Protein AF-A0AAU2U8J9-F1 (afdb_monomer)

Radius of gyration: 26.95 Å; Cα contacts (8 Å, |Δi|>4): 408; chains: 1; bounding box: 67×61×66 Å

Secondary structure (DSSP, 8-state):
-TT--HHHHHHHHHHHHH----S--EEEEEEEEEETTEEEEEEEEEE----S-GGGS--SSSPPP----HHHHTTS---HHHHHHHHHHHHHSPPP------TTBTBPSTT----EEEEEEE-EETTEEEEEEE-TTSTTTTT-EE-EEEE--SS-HHHHHHHHHHHHH--B--GGGEEEEEEEEE--SSTTPPPEEEEEEEES--BS----S-TTTEEEEEEEETTS--SSB-HHHHHHHHHHHHT--EEEESPPP--------

Structure (mmCIF, N/CA/C/O backbone):
data_AF-A0AAU2U8J9-F1
#
_entry.id   AF-A0AAU2U8J9-F1
#
loop_
_atom_site.group_PDB
_atom_site.id
_atom_site.type_symbol
_atom_site.label_atom_id
_atom_site.label_alt_id
_atom_site.label_comp_id
_atom_site.label_asym_id
_atom_site.label_entity_id
_atom_site.label_seq_id
_atom_site.pdbx_PDB_ins_code
_atom_site.Cartn_x
_atom_site.Cartn_y
_atom_site.Cartn_z
_atom_site.occupancy
_atom_site.B_iso_or_equiv
_atom_site.auth_seq_id
_atom_site.auth_comp_id
_atom_site.auth_asym_id
_atom_site.auth_atom_id
_atom_site.pdbx_PDB_model_num
ATOM 1 N N . MET A 1 1 ? -43.471 11.219 31.709 1.00 44.03 1 MET A N 1
ATOM 2 C CA . MET A 1 1 ? -43.704 11.721 33.083 1.00 44.03 1 MET A CA 1
ATOM 3 C C . MET A 1 1 ? -43.666 13.244 33.033 1.00 44.03 1 MET A C 1
ATOM 5 O O . MET A 1 1 ? -42.813 13.751 32.312 1.00 44.03 1 MET A O 1
ATOM 9 N N . PRO A 1 2 ? -44.577 13.997 33.671 1.00 49.56 2 PRO A N 1
ATOM 10 C CA . PRO A 1 2 ? -44.470 15.451 33.673 1.00 49.56 2 PRO A CA 1
ATOM 11 C C . PRO A 1 2 ? -43.304 15.882 34.576 1.00 49.56 2 PRO A C 1
ATOM 13 O O . PRO A 1 2 ? -43.320 15.570 35.761 1.00 49.56 2 PRO A O 1
ATOM 16 N N . GLY A 1 3 ? -42.330 16.607 34.014 1.00 65.25 3 GLY A N 1
ATOM 17 C CA . GLY A 1 3 ? -41.391 17.447 34.771 1.00 65.25 3 GLY A CA 1
ATOM 18 C C . GLY A 1 3 ? -40.061 16.838 35.225 1.00 65.25 3 GLY A C 1
ATOM 19 O O . GLY A 1 3 ? -39.452 17.437 36.103 1.00 65.25 3 GLY A O 1
ATOM 20 N N . GLU A 1 4 ? -39.599 15.713 34.665 1.00 87.00 4 GLU A N 1
ATOM 21 C CA . GLU A 1 4 ? -38.246 15.210 34.971 1.00 87.00 4 GLU A CA 1
ATOM 22 C C . GLU A 1 4 ? -37.202 16.272 34.594 1.00 87.00 4 GLU A C 1
ATOM 24 O O . GLU A 1 4 ? -37.154 16.756 33.457 1.00 87.00 4 GLU A O 1
ATOM 29 N N . THR A 1 5 ? -36.398 16.679 35.571 1.00 90.56 5 THR A N 1
ATOM 30 C CA . THR A 1 5 ? -35.287 17.604 35.358 1.00 90.56 5 THR A CA 1
ATOM 31 C C . THR A 1 5 ? -34.141 16.901 34.631 1.00 90.56 5 THR A C 1
ATOM 33 O O . THR A 1 5 ? -34.002 15.683 34.680 1.00 90.56 5 THR A O 1
ATOM 36 N N . LEU A 1 6 ? -33.254 17.666 33.988 1.00 89.69 6 LEU A N 1
ATOM 37 C CA . LEU A 1 6 ? -32.068 17.090 33.336 1.00 89.69 6 LEU A CA 1
ATOM 38 C C . LEU A 1 6 ? -31.150 16.338 34.322 1.00 89.69 6 LEU A C 1
ATOM 40 O O . LEU A 1 6 ? -30.464 15.409 33.908 1.00 89.69 6 LEU A O 1
ATOM 44 N N . ASP A 1 7 ? -31.147 16.722 35.607 1.00 90.31 7 ASP A N 1
ATOM 45 C CA . ASP A 1 7 ? -30.359 16.045 36.649 1.00 90.31 7 ASP A CA 1
ATOM 46 C C . ASP A 1 7 ? -30.950 14.682 37.016 1.00 90.31 7 ASP A C 1
ATOM 48 O O . ASP A 1 7 ? -30.220 13.708 37.184 1.00 90.31 7 ASP A O 1
ATOM 52 N N . GLU A 1 8 ? -32.276 14.610 37.137 1.00 90.00 8 GLU A N 1
ATOM 53 C CA . GLU A 1 8 ? -32.980 13.354 37.400 1.00 90.00 8 GLU A CA 1
ATOM 54 C C . GLU A 1 8 ? -32.837 12.407 36.208 1.00 90.00 8 GLU A C 1
ATOM 56 O O . GLU A 1 8 ? -32.510 11.237 36.399 1.00 90.00 8 GLU A O 1
ATOM 61 N N . ALA A 1 9 ? -32.963 12.945 34.989 1.00 90.44 9 ALA A N 1
ATOM 62 C CA . ALA A 1 9 ? -32.784 12.184 33.764 1.00 90.44 9 ALA A CA 1
ATOM 63 C C . ALA A 1 9 ? -31.378 11.575 33.679 1.00 90.44 9 ALA A C 1
ATOM 65 O O . ALA A 1 9 ? -31.258 10.366 33.529 1.00 90.44 9 ALA A O 1
ATOM 66 N N . ILE A 1 10 ? -30.301 12.358 33.838 1.00 92.38 10 ILE A N 1
ATOM 67 C CA . ILE A 1 10 ? -28.939 11.806 33.719 1.00 92.38 10 ILE A CA 1
ATOM 68 C C . ILE A 1 10 ? -28.638 10.750 34.791 1.00 92.38 10 ILE A C 1
ATOM 70 O O . ILE A 1 10 ? -27.984 9.752 34.499 1.00 92.38 10 ILE A O 1
ATOM 74 N N . ALA A 1 11 ? -29.131 10.933 36.020 1.00 91.12 11 ALA A N 1
ATOM 75 C CA . ALA A 1 11 ? -28.947 9.953 37.085 1.00 91.12 11 ALA A CA 1
ATOM 76 C C . ALA A 1 11 ? -29.698 8.644 36.795 1.00 91.12 11 ALA A C 1
ATOM 78 O O . ALA A 1 11 ? -29.151 7.564 37.023 1.00 91.12 11 ALA A O 1
ATOM 79 N N . ARG A 1 12 ? -30.928 8.737 36.270 1.00 92.19 12 ARG A N 1
ATOM 80 C CA . ARG A 1 12 ? -31.727 7.578 35.862 1.00 92.19 1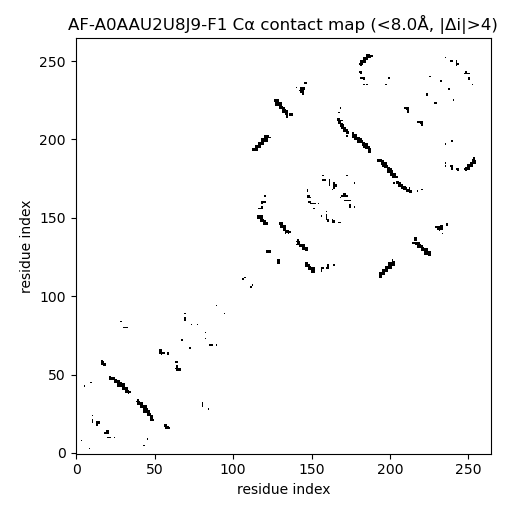2 ARG A CA 1
ATOM 81 C C . ARG A 1 12 ? -31.079 6.831 34.696 1.00 92.19 12 ARG A C 1
ATOM 83 O O . ARG A 1 12 ? -30.889 5.629 34.812 1.00 92.19 12 ARG A O 1
ATOM 90 N N . GLU A 1 13 ? -30.691 7.531 33.630 1.00 90.75 13 GLU A N 1
ATOM 91 C CA . GLU A 1 13 ? -30.078 6.922 32.437 1.00 90.75 13 GLU A CA 1
ATOM 92 C C . GLU A 1 13 ? -28.768 6.196 32.788 1.00 90.75 13 GLU A C 1
ATOM 94 O O . GLU A 1 13 ? -28.552 5.062 32.373 1.00 90.75 13 GLU A O 1
ATOM 99 N N . ILE A 1 14 ? -27.907 6.788 33.630 1.00 89.12 14 ILE A N 1
ATOM 100 C CA . ILE A 1 14 ? -26.679 6.113 34.087 1.00 89.12 14 ILE A CA 1
ATOM 101 C C . ILE A 1 14 ? -27.018 4.823 34.843 1.00 89.12 14 ILE A C 1
ATOM 103 O O . ILE A 1 14 ? -26.388 3.793 34.598 1.00 89.12 14 ILE A O 1
ATOM 107 N N . LEU A 1 15 ? -28.001 4.855 35.745 1.00 89.88 15 LEU A N 1
ATOM 108 C CA . LEU A 1 15 ? -28.416 3.672 36.499 1.00 89.88 15 LEU A CA 1
ATOM 109 C C . LEU A 1 15 ? -29.000 2.587 35.587 1.00 89.88 15 LEU A C 1
ATOM 111 O O . LEU A 1 15 ? -28.679 1.415 35.767 1.00 89.88 15 LEU A O 1
ATOM 115 N N . GLU A 1 16 ? -29.841 2.963 34.627 1.00 87.75 16 GLU A N 1
ATOM 116 C CA . GLU A 1 16 ? -30.498 2.033 33.704 1.00 87.75 16 GLU A CA 1
ATOM 117 C C . GLU A 1 16 ? -29.490 1.368 32.752 1.00 87.75 16 GLU A C 1
ATOM 119 O O . GLU A 1 16 ? -29.544 0.152 32.574 1.00 87.75 16 GLU A O 1
ATOM 124 N N . GLU A 1 17 ? -28.520 2.124 32.228 1.00 84.12 17 GLU A N 1
ATOM 125 C CA . GLU A 1 17 ? -27.540 1.617 31.256 1.00 84.12 17 GLU A CA 1
ATOM 126 C C . GLU A 1 17 ? -26.346 0.901 31.892 1.00 84.12 17 GLU A C 1
ATOM 128 O O . GLU A 1 17 ? -25.784 -0.028 31.317 1.00 84.12 17 GLU A O 1
ATOM 133 N N . THR A 1 18 ? -25.917 1.332 33.081 1.00 85.94 18 THR A N 1
ATOM 134 C CA . THR A 1 18 ? -24.663 0.846 33.689 1.00 85.94 18 THR A CA 1
ATOM 135 C C . THR A 1 18 ? -24.862 0.139 35.026 1.00 85.94 18 THR A C 1
ATOM 137 O O . THR A 1 18 ? -23.943 -0.510 35.525 1.00 85.94 18 THR A O 1
ATOM 140 N N . GLY A 1 19 ? -26.034 0.275 35.650 1.00 88.12 19 GLY A N 1
ATOM 141 C CA . GLY A 1 19 ? -26.258 -0.144 37.035 1.00 88.12 19 GLY A CA 1
ATOM 142 C C . GLY A 1 19 ? -25.541 0.729 38.074 1.00 88.12 19 GLY A C 1
ATOM 143 O O . GLY A 1 19 ? -25.596 0.421 39.267 1.00 88.12 19 GLY A O 1
ATOM 144 N N . LEU A 1 20 ? -24.854 1.801 37.661 1.00 89.38 20 LEU A N 1
ATOM 145 C CA . LEU A 1 20 ? -24.106 2.668 38.565 1.00 89.38 20 LEU A CA 1
ATOM 146 C C . LEU A 1 20 ? -25.003 3.721 39.212 1.00 89.38 20 LEU A C 1
ATOM 148 O O . LEU A 1 20 ? -25.815 4.375 38.566 1.00 89.38 20 LEU A O 1
ATOM 152 N N . VAL A 1 21 ? -24.751 3.965 40.496 1.00 90.75 21 VAL A N 1
ATOM 153 C CA . VAL A 1 21 ? -25.210 5.166 41.196 1.00 90.75 21 VAL A CA 1
ATOM 154 C C . VAL A 1 21 ? -23.983 6.027 41.462 1.00 90.75 21 VAL A C 1
ATOM 156 O O . VAL A 1 21 ? -23.204 5.749 42.375 1.00 90.75 21 VAL A O 1
ATOM 159 N N . LEU A 1 22 ? -23.781 7.054 40.637 1.00 88.12 22 LEU A N 1
ATOM 160 C CA . LEU A 1 22 ? -22.647 7.965 40.779 1.00 88.12 22 LEU A CA 1
ATOM 161 C C . LEU A 1 22 ? -22.988 9.103 41.742 1.00 88.12 22 LEU A C 1
ATOM 163 O O . LEU A 1 22 ? -23.983 9.807 41.575 1.00 88.12 22 LEU A O 1
ATOM 167 N N . SER A 1 23 ? -22.133 9.315 42.741 1.00 82.25 23 SER A N 1
ATOM 168 C CA . SER A 1 23 ? -22.179 10.516 43.572 1.00 82.25 23 SER A CA 1
ATOM 169 C C . SER A 1 23 ? -21.393 11.648 42.899 1.00 82.25 23 SER A C 1
ATOM 171 O O . SER A 1 23 ? -20.390 11.420 42.227 1.00 82.25 23 SER A O 1
ATOM 173 N N . GLY A 1 24 ? -21.857 12.891 43.053 1.00 85.38 24 GLY A N 1
ATOM 174 C CA . GLY A 1 24 ? -21.138 14.060 42.534 1.00 85.38 24 GLY A CA 1
ATOM 175 C C . GLY A 1 24 ? -21.233 14.267 41.018 1.00 85.38 24 GLY A C 1
ATOM 176 O O . GLY A 1 24 ? -20.292 14.790 40.427 1.00 85.38 24 GLY A O 1
ATOM 177 N N . ILE A 1 25 ? -22.351 13.885 40.392 1.00 91.12 25 ILE A N 1
ATOM 178 C CA . ILE A 1 25 ? -22.669 14.304 39.021 1.00 91.12 25 ILE A CA 1
ATOM 179 C C . ILE A 1 25 ? -22.874 15.828 39.010 1.00 91.12 25 ILE A C 1
ATOM 181 O O . ILE A 1 25 ? -23.722 16.354 39.731 1.00 91.12 25 ILE A O 1
ATOM 185 N N . THR A 1 26 ? -22.107 16.545 38.192 1.00 93.31 26 THR A N 1
ATOM 186 C CA . THR A 1 26 ? -22.157 18.008 38.075 1.00 93.31 26 THR A CA 1
ATOM 187 C C . THR A 1 26 ? -22.425 18.445 36.644 1.00 93.31 26 THR A C 1
ATOM 189 O O . THR A 1 26 ? -21.871 17.882 35.701 1.00 93.31 26 THR A O 1
ATOM 192 N N . ARG A 1 27 ? -23.253 19.482 36.463 1.00 94.50 27 ARG A N 1
ATOM 193 C CA . ARG A 1 27 ? -23.418 20.135 35.157 1.00 94.50 27 ARG A CA 1
ATOM 194 C C . ARG A 1 27 ? -22.091 20.739 34.719 1.00 94.50 27 ARG A C 1
ATOM 196 O O . ARG A 1 27 ? -21.501 21.513 35.466 1.00 94.50 27 ARG A O 1
ATOM 203 N N . TYR A 1 28 ? -21.672 20.424 33.500 1.00 94.25 28 TYR A N 1
ATOM 204 C CA . TYR A 1 28 ? -20.435 20.936 32.927 1.00 94.25 28 TYR A CA 1
ATOM 205 C C . TYR A 1 28 ? -20.699 22.064 31.928 1.00 94.25 28 TYR A C 1
ATOM 207 O O . TYR A 1 28 ? -20.393 23.225 32.191 1.00 94.25 28 TYR A O 1
ATOM 215 N N . ARG A 1 29 ? -21.302 21.743 30.780 1.00 92.94 29 ARG A N 1
ATOM 216 C CA . ARG A 1 29 ? -21.535 22.711 29.705 1.00 92.94 29 ARG A CA 1
ATOM 217 C C . ARG A 1 29 ? -22.732 22.324 28.859 1.00 92.94 29 ARG A C 1
ATOM 219 O O . ARG A 1 29 ? -23.017 21.149 28.666 1.00 92.94 29 ARG A O 1
ATOM 226 N N . THR A 1 30 ? -23.375 23.333 28.303 1.00 92.19 30 THR A N 1
ATOM 227 C CA . THR A 1 30 ? -24.435 23.184 27.316 1.00 92.19 30 THR A CA 1
ATOM 228 C C . THR A 1 30 ? -23.873 23.371 25.908 1.00 92.19 30 THR A C 1
ATOM 230 O O . THR A 1 30 ? -23.183 24.359 25.654 1.00 92.19 30 THR A O 1
ATOM 233 N N . VAL A 1 31 ? -24.156 22.445 24.992 1.00 90.25 31 VAL A N 1
ATOM 234 C CA . VAL A 1 31 ? -23.673 22.487 23.603 1.00 90.25 31 VAL A CA 1
ATOM 235 C C . VAL A 1 31 ? -24.808 22.382 22.600 1.00 90.25 31 VAL A C 1
ATOM 237 O O . VAL A 1 31 ? -25.815 21.728 22.857 1.00 90.25 31 VAL A O 1
ATOM 240 N N . GLN A 1 32 ? -24.637 23.024 21.445 1.00 85.88 32 GLN A N 1
ATOM 241 C CA . GLN A 1 32 ? -25.513 22.796 20.302 1.00 85.88 32 GLN A CA 1
ATOM 242 C C . GLN A 1 32 ? -25.074 21.519 19.593 1.00 85.88 32 GLN A C 1
ATOM 244 O O . GLN A 1 32 ? -23.887 21.321 19.328 1.00 85.88 32 GLN A O 1
ATOM 249 N N . ALA A 1 33 ? -26.032 20.651 19.307 1.00 74.62 33 ALA A N 1
ATOM 250 C CA . ALA A 1 33 ? -25.812 19.411 18.595 1.00 74.62 33 ALA A CA 1
ATOM 251 C C . ALA A 1 33 ? -26.722 19.332 17.372 1.00 74.62 33 ALA A C 1
ATOM 253 O O . ALA A 1 33 ? -27.881 19.758 17.386 1.00 74.62 33 ALA A O 1
ATOM 254 N N . HIS A 1 34 ? -26.179 18.735 16.318 1.00 66.69 34 HIS A N 1
ATOM 255 C CA . HIS A 1 34 ? -26.895 18.415 15.094 1.00 66.69 34 HIS A CA 1
ATOM 256 C C . HIS A 1 34 ? -26.820 16.901 14.914 1.00 66.69 34 HIS A C 1
ATOM 258 O O . HIS A 1 34 ? -25.731 16.327 14.864 1.00 66.69 34 HIS A O 1
ATOM 264 N N . GLY A 1 35 ? -27.978 16.244 14.888 1.00 53.72 35 GLY A N 1
ATOM 265 C CA . GLY A 1 35 ? -28.061 14.830 14.535 1.00 53.72 35 GLY A CA 1
ATOM 266 C C . GLY A 1 35 ? -28.139 14.663 13.016 1.00 53.72 35 GLY A C 1
ATOM 267 O O . GLY A 1 35 ? -28.548 15.596 12.328 1.00 53.72 35 GLY A O 1
ATOM 268 N N . PRO A 1 36 ? -27.842 13.470 12.473 1.00 47.59 36 PRO A N 1
ATOM 269 C CA . PRO A 1 36 ? -27.935 13.219 11.035 1.00 47.59 36 PRO A CA 1
ATOM 270 C C . PRO A 1 36 ? -29.354 13.405 10.464 1.00 47.59 36 PRO A C 1
ATOM 272 O O . PRO A 1 36 ? -29.480 13.611 9.266 1.00 47.59 36 PRO A O 1
ATOM 275 N N . ASN A 1 37 ? -30.409 13.381 11.300 1.00 54.81 37 ASN A N 1
ATOM 276 C CA . ASN A 1 37 ? -31.816 13.479 10.876 1.00 54.81 37 ASN A CA 1
ATOM 277 C C . ASN A 1 37 ? -32.725 14.358 11.785 1.00 54.81 37 ASN A C 1
ATOM 279 O O . ASN A 1 37 ? -33.940 14.153 11.800 1.00 54.81 37 ASN A O 1
ATOM 283 N N . ARG A 1 38 ? -32.203 15.319 12.571 1.00 54.38 38 ARG A N 1
ATOM 284 C CA . ARG A 1 38 ? -33.039 16.260 13.366 1.00 54.38 38 ARG A CA 1
ATOM 285 C C . ARG A 1 38 ? -32.472 17.682 13.439 1.00 54.38 38 ARG A C 1
ATOM 287 O O . ARG A 1 38 ? -31.263 17.880 13.390 1.00 54.38 38 ARG A O 1
ATOM 294 N N . THR A 1 39 ? -33.404 18.627 13.588 1.00 55.91 39 THR A N 1
ATOM 295 C CA . THR A 1 39 ? -33.247 20.065 13.858 1.00 55.91 39 THR A CA 1
ATOM 296 C C . THR A 1 39 ? -32.262 20.350 14.992 1.00 55.91 39 THR A C 1
ATOM 298 O O . THR A 1 39 ? -32.141 19.547 15.916 1.00 55.91 39 THR A O 1
ATOM 301 N N . GLU A 1 40 ? -31.591 21.505 14.923 1.00 67.94 40 GLU A N 1
ATOM 302 C CA . GLU A 1 40 ? -30.663 21.990 15.951 1.00 67.94 40 GLU A CA 1
ATOM 303 C C . GLU A 1 40 ? -31.261 21.846 17.356 1.00 67.94 40 GLU A C 1
ATOM 305 O O . GLU A 1 40 ? -32.398 22.250 17.612 1.00 67.94 40 GLU A O 1
ATOM 310 N N . GLY A 1 41 ? -30.497 21.228 18.254 1.00 78.81 41 GLY A N 1
ATOM 311 C CA . GLY A 1 41 ? -30.913 20.962 19.620 1.00 78.81 41 GLY A CA 1
ATOM 312 C C . GLY A 1 41 ? -29.789 21.240 20.601 1.00 78.81 41 GLY A C 1
ATOM 313 O O . GLY A 1 41 ? -28.617 21.313 20.244 1.00 78.81 41 GLY A O 1
ATOM 314 N N . THR A 1 42 ? -30.159 21.389 21.864 1.00 85.25 42 THR A N 1
ATOM 315 C CA . THR A 1 42 ? -29.230 21.721 22.937 1.00 85.25 42 THR A CA 1
ATOM 316 C C . THR A 1 42 ? -29.024 20.511 23.846 1.00 85.25 42 THR A C 1
ATOM 318 O O . THR A 1 42 ? -29.993 19.963 24.366 1.00 85.25 42 THR A O 1
ATOM 321 N N . ILE A 1 43 ? -27.770 20.104 24.050 1.00 88.00 43 ILE A N 1
ATOM 322 C CA . ILE A 1 43 ? -27.371 19.003 24.935 1.00 88.00 43 ILE A CA 1
ATOM 323 C C . ILE A 1 43 ? -26.705 19.590 26.179 1.00 88.00 43 ILE A C 1
ATOM 325 O O . ILE A 1 43 ? -25.742 20.350 26.074 1.00 88.00 43 ILE A O 1
ATOM 329 N N . GLN A 1 44 ? -27.194 19.22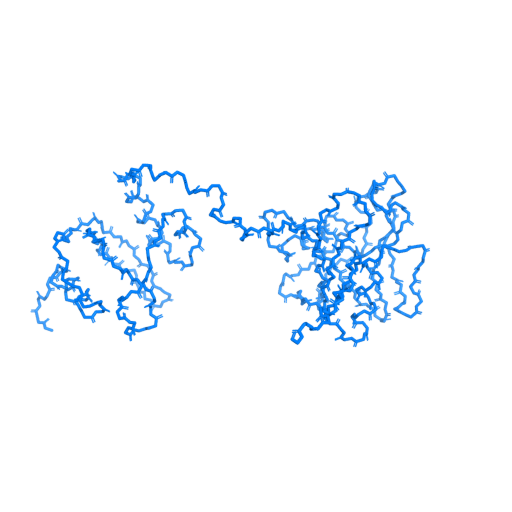3 27.363 1.00 93.12 44 GLN A N 1
ATOM 330 C CA . GLN A 1 44 ? -26.501 19.484 28.624 1.00 93.12 44 GLN A CA 1
ATOM 331 C C . GLN A 1 44 ? -25.527 18.340 28.902 1.00 93.12 44 GLN A C 1
ATOM 333 O O . GLN A 1 44 ? -25.935 17.194 29.063 1.00 93.12 44 GLN A O 1
ATOM 338 N N . VAL A 1 45 ? -24.243 18.664 29.002 1.00 93.56 45 VAL A N 1
ATOM 339 C CA . VAL A 1 45 ? -23.190 17.722 29.380 1.00 93.56 45 VAL A CA 1
ATOM 340 C C . VAL A 1 45 ? -22.992 17.757 30.888 1.00 93.56 45 VAL A C 1
ATOM 342 O O . VAL A 1 45 ? -22.965 18.832 31.500 1.00 93.56 45 VAL A O 1
ATOM 345 N N . TYR A 1 46 ? -22.818 16.573 31.462 1.00 94.50 46 TYR A N 1
ATOM 346 C CA . TYR A 1 46 ? -22.522 16.338 32.866 1.00 94.50 46 TYR A CA 1
ATOM 347 C C . TYR A 1 46 ? -21.163 15.657 33.022 1.00 94.50 46 TYR A C 1
ATOM 349 O O . TYR A 1 46 ? -20.710 14.946 32.127 1.00 94.50 46 TYR A O 1
ATOM 357 N N . THR A 1 47 ? -20.523 15.863 34.167 1.00 93.38 47 THR A N 1
ATOM 358 C CA . THR A 1 47 ? -19.280 15.195 34.560 1.00 93.38 47 THR A CA 1
ATOM 359 C C . THR A 1 47 ? -19.460 14.536 35.920 1.00 93.38 47 THR A C 1
ATOM 361 O O . THR A 1 47 ? -20.214 15.018 36.761 1.00 93.38 47 THR A O 1
ATOM 364 N N . ALA A 1 48 ? -18.777 13.418 36.135 1.00 91.50 48 ALA A N 1
ATOM 365 C CA . ALA A 1 48 ? -18.724 12.711 37.409 1.00 91.50 48 ALA A CA 1
ATOM 366 C C . ALA A 1 48 ? -17.368 12.012 37.536 1.00 91.50 48 ALA A C 1
ATOM 368 O O . ALA A 1 48 ? -16.667 11.817 36.541 1.00 91.50 48 ALA A O 1
ATOM 369 N N . LYS A 1 49 ? -16.995 11.636 38.761 1.00 87.31 49 LYS A N 1
ATOM 370 C CA . LYS A 1 49 ? -15.799 10.828 39.018 1.00 87.31 49 LYS A CA 1
ATOM 371 C C . LYS A 1 49 ? -16.209 9.414 39.392 1.00 87.31 49 LYS A C 1
ATOM 373 O O . LYS A 1 49 ? -17.085 9.224 40.229 1.00 87.31 49 LYS A O 1
ATOM 378 N N . TRP A 1 50 ? -15.543 8.445 38.784 1.00 88.06 50 TRP A N 1
ATOM 379 C CA . TRP A 1 50 ? -15.722 7.028 39.052 1.00 88.06 50 TRP A CA 1
ATOM 380 C C . TRP A 1 50 ? -14.409 6.306 38.748 1.00 88.06 50 TRP A C 1
ATOM 382 O O . TRP A 1 50 ? -13.710 6.688 37.815 1.00 88.06 50 TRP A O 1
ATOM 392 N N . ASP A 1 51 ? -14.059 5.307 39.549 1.00 85.75 51 ASP A N 1
ATOM 393 C CA . ASP A 1 51 ? -12.789 4.571 39.492 1.00 85.75 51 ASP A CA 1
ATOM 394 C C . ASP A 1 51 ? -12.993 3.043 39.438 1.00 85.75 51 ASP A C 1
ATOM 396 O O . ASP A 1 51 ? -12.058 2.270 39.645 1.00 85.75 51 ASP A O 1
ATOM 400 N N . GLY A 1 52 ? -14.218 2.593 39.145 1.00 87.19 52 GLY A N 1
ATOM 401 C CA . GLY A 1 52 ? -14.544 1.174 39.012 1.00 87.19 52 GLY A CA 1
ATOM 402 C C . GLY A 1 52 ? -14.078 0.548 37.692 1.00 87.19 52 GLY A C 1
ATOM 403 O O . GLY A 1 52 ? -13.453 1.179 36.842 1.00 87.19 52 GLY A O 1
ATOM 404 N N . ALA A 1 53 ? -14.379 -0.735 37.497 1.00 86.50 53 ALA A N 1
ATOM 405 C CA . ALA A 1 53 ? -13.964 -1.480 36.311 1.00 86.50 53 ALA A CA 1
ATOM 406 C C . ALA A 1 53 ? -14.932 -1.258 35.133 1.00 86.50 53 ALA A C 1
ATOM 408 O O . ALA A 1 53 ? -15.913 -1.984 34.997 1.00 86.50 53 ALA A O 1
ATOM 409 N N . ALA A 1 54 ? -14.640 -0.289 34.253 1.00 87.75 54 ALA A N 1
ATOM 410 C CA . ALA A 1 54 ? -15.488 0.048 33.098 1.00 87.75 54 ALA A CA 1
ATOM 411 C C . ALA A 1 54 ? -15.875 -1.171 32.237 1.00 87.75 54 ALA A C 1
ATOM 413 O O . ALA A 1 54 ? -17.037 -1.333 31.888 1.00 87.75 54 ALA A O 1
ATOM 414 N N . HIS A 1 55 ? -14.935 -2.086 31.988 1.00 85.62 55 HIS A N 1
ATOM 415 C CA . HIS A 1 55 ? -15.158 -3.291 31.178 1.00 85.62 55 HIS A CA 1
ATOM 416 C C . HIS A 1 55 ? -16.103 -4.331 31.812 1.00 85.62 55 HIS A C 1
ATOM 418 O O . HIS A 1 55 ? -16.446 -5.311 31.157 1.00 85.62 55 HIS A O 1
ATOM 424 N N . GLN A 1 56 ? -16.471 -4.166 33.087 1.00 86.94 56 GLN A N 1
ATOM 425 C CA . GLN A 1 56 ? -17.411 -5.045 33.792 1.00 86.94 56 GLN A CA 1
ATOM 426 C C . GLN A 1 56 ? -18.839 -4.494 33.795 1.00 86.94 56 GLN A C 1
ATOM 428 O O . GLN A 1 56 ? -19.742 -5.171 34.288 1.00 86.94 56 GLN A O 1
ATOM 433 N N . LEU A 1 57 ? -19.051 -3.278 33.279 1.00 86.44 57 LEU A N 1
ATOM 434 C CA . LEU A 1 57 ? -20.388 -2.711 33.160 1.00 86.44 57 LEU A CA 1
ATOM 435 C C . LEU A 1 57 ? -21.230 -3.517 32.161 1.00 86.44 57 LEU A C 1
ATOM 437 O O . LEU A 1 57 ? -20.690 -4.042 31.181 1.00 86.44 57 LEU A O 1
ATOM 441 N N . PRO A 1 58 ? -22.545 -3.640 32.409 1.00 79.94 58 PRO A N 1
ATOM 442 C CA . PRO A 1 58 ? -23.436 -4.355 31.512 1.00 79.94 58 PRO A CA 1
ATOM 443 C C . PRO A 1 58 ? -23.452 -3.704 30.122 1.00 79.94 58 PRO A C 1
ATOM 445 O O . PRO A 1 58 ? -23.365 -2.488 29.984 1.00 79.94 58 PRO A O 1
ATOM 448 N N . VAL A 1 59 ? -23.569 -4.538 29.088 1.00 76.31 59 VAL A N 1
ATOM 449 C CA . VAL A 1 59 ? -23.730 -4.105 27.694 1.00 76.31 59 VAL A CA 1
ATOM 450 C C . VAL A 1 59 ? -25.197 -4.286 27.331 1.00 76.31 59 VAL A C 1
ATOM 452 O O . VAL A 1 59 ? -25.619 -5.363 26.914 1.00 76.31 59 VAL A O 1
ATOM 455 N N . THR A 1 60 ? -25.984 -3.245 27.558 1.00 65.31 60 THR A N 1
ATOM 456 C CA . THR A 1 60 ? -27.440 -3.218 27.352 1.00 65.31 60 THR A CA 1
ATOM 457 C C . THR A 1 60 ? -27.809 -2.987 25.886 1.00 65.31 60 THR A C 1
ATOM 459 O O . THR A 1 60 ? -28.723 -3.637 25.384 1.00 65.31 60 THR A O 1
ATOM 462 N N . GLU A 1 61 ? -27.038 -2.164 25.161 1.00 65.62 61 GLU A N 1
ATOM 463 C CA . GLU A 1 61 ? -27.353 -1.753 23.777 1.00 65.62 61 GLU A CA 1
ATOM 464 C C . GLU A 1 61 ? -26.179 -1.886 22.782 1.00 65.62 61 GLU A C 1
ATOM 466 O O . GLU A 1 61 ? -26.094 -1.184 21.776 1.00 65.62 61 GLU A O 1
ATOM 471 N N . GLY A 1 62 ? -25.232 -2.793 23.044 1.00 62.78 62 GLY A N 1
ATOM 472 C CA . GLY A 1 62 ? -24.054 -2.987 22.180 1.00 62.78 62 GLY A CA 1
ATOM 473 C C . GLY A 1 62 ? -22.960 -1.924 22.352 1.00 62.78 62 GLY A C 1
ATOM 474 O O . GLY A 1 62 ? -22.007 -1.887 21.574 1.00 62.78 62 GLY A O 1
ATOM 475 N N . ILE A 1 63 ? -23.0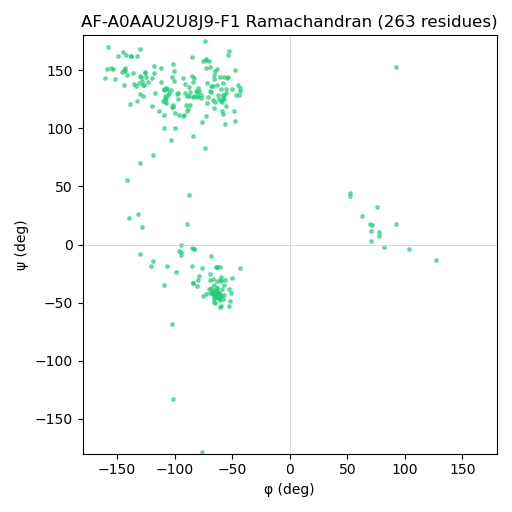72 -1.087 23.385 1.00 68.31 63 ILE A N 1
ATOM 476 C CA . ILE A 1 63 ? -22.058 -0.111 23.788 1.00 68.31 63 ILE A CA 1
ATOM 477 C C . ILE A 1 63 ? -21.107 -0.777 24.788 1.00 68.31 63 ILE A C 1
ATOM 479 O O . ILE A 1 63 ? -21.523 -1.227 25.852 1.00 68.31 63 ILE A O 1
ATOM 483 N N . MET A 1 64 ? -19.819 -0.844 24.449 1.00 77.69 64 MET A N 1
ATOM 484 C CA . MET A 1 64 ? -18.776 -1.259 25.391 1.00 77.69 64 MET A CA 1
ATOM 485 C C . MET A 1 64 ? -18.257 -0.051 26.174 1.00 77.69 64 MET A C 1
ATOM 487 O O . MET A 1 64 ? -17.943 0.982 25.583 1.00 77.69 64 MET A O 1
ATOM 491 N N . PHE A 1 65 ? -18.088 -0.209 27.487 1.00 82.25 65 PHE A N 1
ATOM 492 C CA . PHE A 1 65 ? -17.440 0.786 28.340 1.00 82.25 65 PHE A CA 1
ATOM 493 C C . PHE A 1 65 ? -15.967 0.428 28.564 1.00 82.25 65 PHE A C 1
ATOM 495 O O . PHE A 1 65 ? -15.626 -0.692 28.946 1.00 82.25 65 PHE A O 1
ATOM 502 N N . ALA A 1 66 ? -15.080 1.396 28.352 1.00 83.94 66 ALA A N 1
ATOM 503 C CA . ALA A 1 66 ? -13.651 1.265 28.604 1.00 83.94 66 ALA A CA 1
ATOM 504 C C . ALA A 1 66 ? -13.089 2.580 29.151 1.00 83.94 66 ALA A C 1
ATOM 506 O O . ALA A 1 66 ? -13.564 3.661 28.802 1.00 83.94 66 ALA A O 1
ATOM 507 N N . TRP A 1 67 ? -12.057 2.481 29.990 1.00 84.19 67 TRP A N 1
ATOM 508 C CA . TRP A 1 67 ? -11.251 3.639 30.358 1.00 84.19 67 TRP A CA 1
ATOM 509 C C . TRP A 1 67 ? -10.304 3.969 29.216 1.00 84.19 67 TRP A C 1
ATOM 511 O O . TRP A 1 67 ? -9.561 3.102 28.761 1.00 84.19 67 TRP A O 1
ATOM 521 N N . LEU A 1 68 ? -10.339 5.217 28.768 1.00 81.88 68 LEU A N 1
ATOM 522 C CA . LEU A 1 68 ? -9.503 5.719 27.690 1.00 81.88 68 LEU A CA 1
ATOM 523 C C . LEU A 1 68 ? -8.871 7.025 28.148 1.00 81.88 68 LEU A C 1
ATOM 525 O O . LEU A 1 68 ? -9.538 7.854 28.772 1.00 81.88 68 LEU A O 1
ATOM 529 N N . ASP A 1 69 ? -7.594 7.214 27.834 1.00 76.44 69 ASP A N 1
ATOM 530 C CA . ASP A 1 69 ? -6.990 8.534 27.945 1.00 76.44 69 ASP A CA 1
ATOM 531 C C . ASP A 1 69 ? -7.494 9.452 26.819 1.00 76.44 69 ASP A C 1
ATOM 533 O O . ASP A 1 69 ? -8.005 9.009 25.785 1.00 76.44 69 ASP A O 1
ATOM 537 N N . VAL A 1 70 ? -7.360 10.762 27.027 1.00 73.62 70 VAL A N 1
ATOM 538 C CA . VAL A 1 70 ? -7.860 11.764 26.077 1.00 73.62 70 VAL A CA 1
ATOM 539 C C . VAL A 1 70 ? -7.159 11.659 24.719 1.00 73.62 70 VAL A C 1
ATOM 541 O O . VAL A 1 70 ? -7.802 11.901 23.701 1.00 73.62 70 VAL A O 1
ATOM 544 N N . ALA A 1 71 ? -5.889 11.244 24.677 1.00 71.88 71 ALA A N 1
ATOM 545 C CA . ALA A 1 71 ? -5.148 11.072 23.426 1.00 71.88 71 ALA A CA 1
ATOM 546 C C . ALA A 1 71 ? -5.698 9.904 22.583 1.00 71.88 71 ALA A C 1
ATOM 548 O O . ALA A 1 71 ? -5.800 10.000 21.362 1.00 71.88 71 ALA A O 1
ATOM 549 N N . THR A 1 72 ? -6.119 8.821 23.232 1.00 77.38 72 THR A N 1
ATOM 550 C CA . THR A 1 72 ? -6.780 7.668 22.619 1.00 77.38 72 THR A CA 1
ATOM 551 C C . THR A 1 72 ? -8.185 8.043 22.161 1.00 77.38 72 THR A C 1
ATOM 553 O O . THR A 1 72 ? -8.610 7.645 21.077 1.00 77.38 72 THR A O 1
ATOM 556 N N . MET A 1 73 ? -8.900 8.868 22.936 1.00 74.88 73 MET A N 1
ATOM 557 C CA . MET A 1 73 ? -10.216 9.375 22.536 1.00 74.88 73 MET A CA 1
ATOM 558 C C . MET A 1 73 ? -10.166 10.194 21.238 1.00 74.88 73 MET A C 1
ATOM 560 O O . MET A 1 73 ? -11.133 10.149 20.481 1.00 74.88 73 MET A O 1
ATOM 564 N N . GLU A 1 74 ? -9.058 10.884 20.929 1.00 72.75 74 GLU A N 1
ATOM 565 C CA . GLU A 1 74 ? -8.916 11.628 19.665 1.00 72.75 74 GLU A CA 1
ATOM 566 C C . GLU A 1 74 ? -8.955 10.738 18.414 1.00 72.75 74 GLU A C 1
ATOM 568 O O . GLU A 1 74 ? -9.199 11.238 17.316 1.00 72.75 74 GLU A O 1
ATOM 573 N N . GLN A 1 75 ? -8.720 9.435 18.574 1.00 76.69 75 GLN A N 1
ATOM 574 C CA . GLN A 1 75 ? -8.679 8.459 17.486 1.00 76.69 75 GLN A CA 1
ATOM 575 C C . GLN A 1 75 ? -10.030 7.758 17.276 1.00 76.69 75 GLN A C 1
ATOM 577 O O . GLN A 1 75 ? -10.191 6.995 16.323 1.00 76.69 75 GLN A O 1
ATOM 582 N N . LEU A 1 76 ? -11.012 7.998 18.154 1.00 78.50 76 LEU A N 1
ATOM 583 C CA . LEU A 1 76 ? -12.333 7.388 18.061 1.00 78.50 76 LEU A CA 1
ATOM 584 C C . LEU A 1 76 ? -13.245 8.146 17.095 1.00 78.50 76 LEU A C 1
ATOM 586 O O . LEU A 1 76 ? -13.270 9.375 17.051 1.00 78.50 76 LEU A O 1
ATOM 590 N N . SER A 1 77 ? -14.073 7.402 16.358 1.00 81.69 77 SER A N 1
ATOM 591 C CA . SER A 1 77 ? -15.147 8.001 15.566 1.00 81.69 77 SER A CA 1
ATOM 592 C C . SER A 1 77 ? -16.256 8.494 16.499 1.00 81.69 77 SER A C 1
ATOM 594 O O . SER A 1 77 ? -16.957 7.697 17.120 1.00 81.69 77 SER A O 1
ATOM 596 N N . MET A 1 78 ? -16.408 9.813 16.612 1.00 80.38 78 MET A N 1
ATOM 597 C CA . MET A 1 78 ? -17.465 10.448 17.397 1.00 80.38 78 MET A CA 1
ATOM 598 C C . MET A 1 78 ? -18.003 11.706 16.718 1.00 80.38 78 MET A C 1
ATOM 600 O O . MET A 1 78 ? -17.391 12.275 15.815 1.00 80.38 78 MET A O 1
ATOM 604 N N . CYS A 1 79 ? -19.177 12.154 17.157 1.00 79.38 79 CYS A N 1
ATOM 605 C CA . CYS A 1 79 ? -19.752 13.407 16.688 1.00 79.38 79 CYS A CA 1
ATOM 606 C C . CYS A 1 79 ? -18.897 14.608 17.136 1.00 79.38 79 CYS A C 1
ATOM 608 O O . CYS A 1 79 ? -18.383 14.649 18.255 1.00 79.38 79 CYS A O 1
ATOM 610 N N . GLY A 1 80 ? -18.768 15.616 16.267 1.00 82.12 80 GLY A N 1
ATOM 611 C CA . GLY A 1 80 ? -17.835 16.730 16.483 1.00 82.12 80 GLY A CA 1
ATOM 612 C C . GLY A 1 80 ? -18.080 17.531 17.768 1.00 82.12 80 GLY A C 1
ATOM 613 O O . GLY A 1 80 ? -17.125 18.010 18.378 1.00 82.12 80 GLY A O 1
ATOM 614 N N . TRP A 1 81 ? -19.334 17.638 18.227 1.00 86.81 81 TRP A N 1
ATOM 615 C CA . TRP A 1 81 ? -19.643 18.322 19.487 1.00 86.81 81 TRP A CA 1
ATOM 616 C C . TRP A 1 81 ? -19.081 17.567 20.700 1.00 86.81 81 TRP A C 1
ATOM 618 O O . TRP A 1 81 ? -18.553 18.204 21.610 1.00 86.81 81 TRP A O 1
ATOM 628 N N . ALA A 1 82 ? -19.145 16.230 20.709 1.00 86.00 82 ALA A N 1
ATOM 629 C CA . ALA A 1 82 ? -18.640 15.417 21.814 1.00 86.00 82 ALA A CA 1
ATOM 630 C C . ALA A 1 82 ? -17.116 15.538 21.905 1.00 86.00 82 ALA A C 1
ATOM 632 O O . ALA A 1 82 ? -16.573 15.774 22.984 1.00 86.00 82 ALA A O 1
ATOM 633 N N . HIS A 1 83 ? -16.446 15.511 20.750 1.00 85.75 83 HIS A N 1
ATOM 634 C CA . HIS A 1 83 ? -15.003 15.729 20.643 1.00 85.75 83 HIS A CA 1
ATOM 635 C C . HIS A 1 83 ? -14.581 17.086 21.215 1.00 85.75 83 HIS A C 1
ATOM 637 O O . HIS A 1 83 ? -13.642 17.179 22.006 1.00 85.75 83 HIS A O 1
ATOM 643 N N . ALA A 1 84 ? -15.295 18.154 20.848 1.00 86.94 84 ALA A N 1
ATOM 644 C CA . ALA A 1 84 ? -14.998 19.508 21.309 1.00 86.94 84 ALA A CA 1
ATOM 645 C C . ALA A 1 84 ? -15.171 19.663 22.830 1.00 86.94 84 ALA A C 1
ATOM 647 O O . ALA A 1 84 ? -14.360 20.320 23.484 1.00 86.94 84 ALA A O 1
ATOM 648 N N . VAL A 1 85 ? -16.204 19.039 23.401 1.00 90.00 85 VAL A N 1
ATOM 649 C CA . VAL A 1 85 ? -16.469 19.050 24.847 1.00 90.00 85 VAL A CA 1
ATOM 650 C C . VAL A 1 85 ? -15.381 18.314 25.621 1.00 90.00 85 VAL A C 1
ATOM 652 O O . VAL A 1 85 ? -14.896 18.844 26.619 1.00 90.00 85 VAL A O 1
ATOM 655 N N . LEU A 1 86 ? -14.973 17.129 25.160 1.00 88.19 86 LEU A N 1
ATOM 656 C CA . LEU A 1 86 ? -13.920 16.342 25.808 1.00 88.19 86 LEU A CA 1
ATOM 657 C C . LEU A 1 86 ? -12.585 17.096 25.819 1.00 88.19 86 LEU A C 1
ATOM 659 O O . LEU A 1 86 ? -11.927 17.167 26.857 1.00 88.19 86 LEU A O 1
ATOM 663 N N . LYS A 1 87 ? -12.227 17.739 24.698 1.00 86.19 87 LYS A N 1
ATOM 664 C CA . LYS A 1 87 ? -11.036 18.598 24.613 1.00 86.19 87 LYS A CA 1
ATOM 665 C C . LYS A 1 87 ? -11.089 19.781 25.573 1.00 86.19 87 LYS A C 1
ATOM 667 O O . LYS A 1 87 ? -10.103 20.047 26.256 1.00 86.19 87 LYS A O 1
ATOM 672 N N . ALA A 1 88 ? -12.224 20.479 25.633 1.00 89.50 88 ALA A N 1
ATOM 673 C CA . ALA A 1 88 ? -12.399 21.612 26.538 1.00 89.50 88 ALA A CA 1
ATOM 674 C C . ALA A 1 88 ? -12.270 21.180 28.006 1.00 89.50 88 ALA A C 1
ATOM 676 O O . ALA A 1 88 ? -11.515 21.793 28.757 1.00 89.50 88 ALA A O 1
ATOM 677 N N . HIS A 1 89 ? -12.921 20.077 28.384 1.00 90.12 89 HIS A N 1
ATOM 678 C CA . HIS A 1 89 ? -12.846 19.551 29.744 1.00 90.12 89 HIS A CA 1
ATOM 679 C C . HIS A 1 89 ? -11.418 19.139 30.113 1.00 90.12 89 HIS A C 1
ATOM 681 O O . HIS A 1 89 ? -10.957 19.448 31.205 1.00 90.12 89 HIS A O 1
ATOM 687 N N . HIS A 1 90 ? -10.689 18.482 29.206 1.00 86.69 90 HIS A N 1
ATOM 688 C CA . HIS A 1 90 ? -9.294 18.115 29.448 1.00 86.69 90 HIS A CA 1
ATOM 689 C C . HIS A 1 90 ? -8.378 19.335 29.618 1.00 86.69 90 HIS A C 1
ATOM 691 O O . HIS A 1 90 ? -7.521 19.336 30.496 1.00 86.69 90 HIS A O 1
ATOM 697 N N . ALA A 1 91 ? -8.572 20.387 28.818 1.00 87.00 91 ALA A N 1
ATOM 698 C CA . ALA A 1 91 ? -7.797 21.622 28.939 1.00 87.00 91 ALA A CA 1
ATOM 699 C C . ALA A 1 91 ? -8.072 22.366 30.262 1.00 87.00 91 ALA A C 1
ATOM 701 O O . ALA A 1 91 ? -7.164 22.968 30.832 1.00 87.00 91 ALA A O 1
ATOM 702 N N . GLU A 1 92 ? -9.311 22.316 30.757 1.00 90.00 92 GLU A N 1
ATOM 703 C CA . GLU A 1 92 ? -9.727 22.912 32.037 1.00 90.00 92 GLU A CA 1
ATOM 704 C C . GLU A 1 92 ? -9.319 22.053 33.248 1.00 90.00 92 GLU A C 1
ATOM 706 O O . GLU A 1 92 ? -9.088 22.570 34.344 1.00 90.00 92 GLU A O 1
ATOM 711 N N . HIS A 1 93 ? -9.196 20.742 33.042 1.00 84.94 93 HIS A N 1
ATOM 712 C CA . HIS A 1 93 ? -8.855 19.747 34.053 1.00 84.94 93 HIS A CA 1
ATOM 713 C C . HIS A 1 93 ? -7.720 18.849 33.551 1.00 84.94 93 HIS A C 1
ATOM 715 O O . HIS A 1 93 ? -7.953 17.668 33.263 1.00 84.94 93 HIS A O 1
ATOM 721 N N . PRO A 1 94 ? -6.491 19.387 33.442 1.00 74.12 94 PRO A N 1
ATOM 722 C CA . PRO A 1 94 ? -5.351 18.586 33.035 1.00 74.12 94 PRO A CA 1
ATOM 723 C C . PRO A 1 94 ? -5.217 17.416 34.006 1.00 74.12 94 PRO A C 1
ATOM 725 O O . PRO A 1 94 ? -5.173 17.601 35.228 1.00 74.12 94 PRO A O 1
ATOM 728 N N . ALA A 1 95 ? -5.206 16.199 33.462 1.00 65.94 95 ALA A N 1
ATOM 729 C CA . ALA A 1 95 ? -4.932 15.022 34.266 1.00 65.94 95 ALA A CA 1
ATOM 730 C C . ALA A 1 95 ? -3.561 15.209 34.939 1.00 65.94 95 ALA A C 1
ATOM 732 O O . ALA A 1 95 ? -2.661 15.788 34.316 1.00 65.94 95 ALA A O 1
ATOM 733 N N . PRO A 1 96 ? -3.366 14.740 36.187 1.00 64.88 96 PRO A N 1
ATOM 734 C CA . PRO A 1 96 ? -2.008 14.563 36.681 1.00 64.88 96 PRO A CA 1
ATOM 735 C C . PRO A 1 96 ? -1.264 13.764 35.618 1.00 64.88 96 PRO A C 1
ATOM 737 O O . PRO A 1 96 ? -1.834 12.807 35.089 1.00 64.88 96 PRO A O 1
ATOM 740 N N . SER A 1 97 ? -0.052 14.197 35.265 1.00 52.62 97 SER A N 1
ATOM 741 C CA . SER A 1 97 ? 0.800 13.467 34.334 1.00 52.62 97 SER A CA 1
ATOM 742 C C . SER A 1 97 ? 0.805 12.017 34.790 1.00 52.62 97 SER A C 1
ATOM 744 O O . SER A 1 97 ? 1.378 11.699 35.839 1.00 52.62 97 SER A O 1
ATOM 746 N N . LEU A 1 98 ? 0.098 11.159 34.052 1.00 51.41 98 LEU A N 1
ATOM 747 C CA . LEU A 1 98 ? 0.297 9.735 34.198 1.00 51.41 98 LEU A CA 1
ATOM 748 C C . LEU A 1 98 ? 1.801 9.539 33.991 1.00 51.41 98 LEU A C 1
ATOM 750 O O . LEU A 1 98 ? 2.388 10.279 33.187 1.00 51.41 98 LEU A O 1
ATOM 754 N N . PRO A 1 99 ? 2.455 8.618 34.724 1.00 50.38 99 PRO A N 1
ATOM 755 C CA . PRO A 1 99 ? 3.740 8.140 34.242 1.00 50.38 99 PRO A CA 1
ATOM 756 C C . PRO A 1 99 ? 3.543 7.886 32.754 1.00 50.38 99 PRO A C 1
ATOM 758 O O . PRO A 1 99 ? 2.512 7.303 32.386 1.00 50.38 99 PRO A O 1
ATOM 761 N N . GLU A 1 100 ? 4.435 8.443 31.926 1.00 47.66 100 GLU A N 1
ATOM 762 C CA . GLU A 1 100 ? 4.368 8.189 30.494 1.00 47.66 100 GLU A CA 1
ATOM 763 C C . GLU A 1 100 ? 4.097 6.695 30.344 1.00 47.66 100 GLU A C 1
ATOM 765 O O . GLU A 1 100 ? 4.689 5.908 31.109 1.00 47.66 100 GLU A O 1
ATOM 770 N N . PRO A 1 101 ? 3.124 6.300 29.498 1.00 47.22 101 PRO A N 1
ATOM 771 C CA . PRO A 1 101 ? 2.950 4.889 29.224 1.00 47.22 101 PRO A CA 1
ATOM 772 C C . PRO A 1 101 ? 4.354 4.314 29.036 1.00 47.22 101 PRO A C 1
ATOM 774 O O . PRO A 1 101 ? 5.168 4.998 28.403 1.00 47.22 101 PRO A O 1
ATOM 777 N N . PRO A 1 102 ? 4.686 3.151 29.638 1.00 51.53 102 PRO A N 1
ATOM 778 C CA . PRO A 1 102 ? 5.991 2.554 29.379 1.00 51.53 102 PRO A CA 1
ATOM 779 C C . PRO A 1 102 ? 6.212 2.642 27.872 1.00 51.53 102 PRO A C 1
ATOM 781 O O . PRO A 1 102 ? 5.234 2.440 27.150 1.00 51.53 102 PRO A O 1
ATOM 784 N N . ASP A 1 103 ? 7.416 3.004 27.414 1.00 53.97 103 ASP A N 1
ATOM 785 C CA . ASP A 1 103 ? 7.727 3.267 25.991 1.00 53.97 103 ASP A CA 1
ATOM 786 C C . ASP A 1 103 ? 7.113 2.219 25.028 1.00 53.97 103 ASP A C 1
ATOM 788 O O . ASP A 1 103 ? 6.907 2.476 23.841 1.00 53.97 103 ASP A O 1
ATOM 792 N N . ASP A 1 104 ? 6.780 1.045 25.563 1.00 51.12 104 ASP A N 1
ATOM 793 C CA . ASP A 1 104 ? 6.136 -0.106 24.955 1.00 51.12 104 ASP A CA 1
ATOM 794 C C . ASP A 1 104 ? 4.594 -0.099 24.845 1.00 51.12 104 ASP A C 1
ATOM 796 O O . ASP A 1 104 ? 4.049 -1.027 24.247 1.00 51.12 104 ASP A O 1
ATOM 800 N N . ALA A 1 105 ? 3.834 0.878 25.358 1.00 45.06 105 ALA A N 1
ATOM 801 C CA . ALA A 1 105 ? 2.377 0.911 25.158 1.00 45.06 105 ALA A CA 1
ATOM 802 C C . ALA A 1 105 ? 2.058 1.323 23.708 1.00 45.06 105 ALA A C 1
ATOM 804 O O . ALA A 1 105 ? 1.835 2.487 23.387 1.00 45.06 105 ALA A O 1
ATOM 805 N N . GLY A 1 106 ? 2.107 0.340 22.812 1.00 50.41 106 GLY A N 1
ATOM 806 C CA . GLY A 1 106 ? 2.024 0.514 21.361 1.00 50.41 106 GLY A CA 1
ATOM 807 C C . GLY A 1 106 ? 3.179 -0.150 20.607 1.00 50.41 106 GLY A C 1
ATOM 808 O O . GLY A 1 106 ? 3.077 -0.347 19.396 1.00 50.41 106 GLY A O 1
ATOM 809 N N . GLN A 1 107 ? 4.248 -0.554 21.299 1.00 53.84 107 GLN A N 1
ATOM 810 C CA . GLN A 1 107 ? 5.230 -1.480 20.742 1.00 53.84 107 GLN A CA 1
ATOM 811 C C . GLN A 1 107 ? 4.682 -2.887 20.977 1.00 53.84 107 GLN A C 1
ATOM 813 O O . GLN A 1 107 ? 4.246 -3.219 22.077 1.00 53.84 107 GLN A O 1
ATOM 818 N N . GLY A 1 108 ? 4.586 -3.698 19.920 1.00 54.16 108 GLY A N 1
ATOM 819 C CA . GLY A 1 108 ? 4.103 -5.071 20.063 1.00 54.16 108 GLY A CA 1
ATOM 820 C C . GLY A 1 108 ? 4.899 -5.833 21.133 1.00 54.16 108 GLY A C 1
ATOM 821 O O . GLY A 1 108 ? 5.982 -5.410 21.530 1.00 54.16 108 GLY A O 1
ATOM 822 N N . GLY A 1 109 ? 4.356 -6.955 21.616 1.00 66.19 109 GLY A N 1
ATOM 823 C CA . GLY A 1 109 ? 4.986 -7.731 22.690 1.00 66.19 109 GLY A CA 1
ATOM 824 C C . GLY A 1 109 ? 6.456 -8.096 22.412 1.00 66.19 109 GLY A C 1
ATOM 825 O O . GLY A 1 109 ? 6.912 -7.990 21.273 1.00 66.19 109 GLY A O 1
ATOM 826 N N . PRO A 1 110 ? 7.203 -8.562 23.428 1.00 61.66 110 PRO A N 1
ATOM 827 C CA . PRO A 1 110 ? 8.634 -8.830 23.311 1.00 61.66 110 PRO A CA 1
ATOM 828 C C . PRO A 1 110 ? 8.958 -9.665 22.058 1.00 61.66 110 PRO A C 1
ATOM 830 O O . PRO A 1 110 ? 8.522 -10.810 21.942 1.00 61.66 110 PRO A O 1
ATOM 833 N N . GLY A 1 111 ? 9.696 -9.072 21.111 1.00 71.50 111 GLY A N 1
ATOM 834 C CA . GLY A 1 111 ? 10.030 -9.676 19.813 1.00 71.50 111 GLY A CA 1
ATOM 835 C C . GLY A 1 111 ? 9.235 -9.153 18.608 1.00 71.50 111 GLY A C 1
ATOM 836 O O . GLY A 1 111 ? 9.530 -9.548 17.482 1.00 71.50 111 GLY A O 1
ATOM 837 N N . ALA A 1 112 ? 8.258 -8.263 18.803 1.00 76.19 112 ALA A N 1
ATOM 838 C CA . ALA A 1 112 ? 7.608 -7.563 17.703 1.00 76.19 112 ALA A CA 1
ATOM 839 C C . ALA A 1 112 ? 8.590 -6.611 17.009 1.00 76.19 112 ALA A C 1
ATOM 841 O O . ALA A 1 112 ? 9.330 -5.869 17.653 1.00 76.19 112 ALA A O 1
ATOM 842 N N . VAL A 1 113 ? 8.565 -6.613 15.680 1.00 83.50 113 VAL A N 1
ATOM 843 C CA . VAL A 1 113 ? 9.417 -5.765 14.843 1.00 83.50 113 VAL A CA 1
ATOM 844 C C . VAL A 1 113 ? 8.556 -4.855 13.979 1.00 83.50 113 VAL A C 1
ATOM 846 O O . VAL A 1 113 ? 7.484 -5.244 13.503 1.00 83.50 113 VAL A O 1
ATOM 849 N N . ARG A 1 114 ? 9.021 -3.621 13.775 1.00 87.25 114 ARG A N 1
ATOM 850 C CA . ARG A 1 114 ? 8.367 -2.683 12.861 1.00 87.25 114 ARG A CA 1
ATOM 851 C C . ARG A 1 114 ? 8.538 -3.182 11.432 1.00 87.25 114 ARG A C 1
ATOM 853 O O . ARG A 1 114 ? 9.614 -3.633 11.056 1.00 87.25 114 ARG A O 1
ATOM 860 N N . ASN A 1 115 ? 7.457 -3.104 10.666 1.00 92.12 115 ASN A N 1
ATOM 861 C CA . ASN A 1 115 ? 7.459 -3.435 9.251 1.00 92.12 115 ASN A CA 1
ATOM 862 C C . ASN A 1 115 ? 7.297 -2.158 8.431 1.00 92.12 115 ASN A C 1
ATOM 864 O O . ASN A 1 115 ? 6.399 -1.362 8.709 1.00 92.12 115 ASN A O 1
ATOM 868 N N . VAL A 1 116 ? 8.121 -1.990 7.399 1.00 92.88 116 VAL A N 1
ATOM 869 C CA . VAL A 1 116 ? 7.938 -0.906 6.427 1.00 92.88 116 VAL A CA 1
ATOM 870 C C . VAL A 1 116 ? 6.805 -1.282 5.478 1.00 92.88 116 VAL A C 1
ATOM 872 O O . VAL A 1 116 ? 6.821 -2.364 4.889 1.00 92.88 116 VAL A O 1
ATOM 875 N N . ILE A 1 117 ? 5.831 -0.389 5.302 1.00 96.94 117 ILE A N 1
ATOM 876 C CA . ILE A 1 117 ? 4.710 -0.606 4.383 1.00 96.94 117 ILE A CA 1
ATOM 877 C C . ILE A 1 117 ? 5.002 0.087 3.051 1.00 96.94 117 ILE A C 1
ATOM 879 O O . ILE A 1 117 ? 5.268 1.288 3.016 1.00 96.94 117 ILE A O 1
ATOM 883 N N . GLY A 1 118 ? 4.941 -0.666 1.955 1.00 97.06 118 GLY A N 1
ATOM 884 C CA . GLY A 1 118 ? 4.961 -0.112 0.602 1.00 97.06 118 GLY A CA 1
ATOM 885 C C . GLY A 1 118 ? 3.618 -0.304 -0.091 1.00 97.06 118 GLY A C 1
ATOM 886 O O . GLY A 1 118 ? 2.991 -1.359 0.038 1.00 97.06 118 GLY A O 1
ATOM 887 N N . ALA A 1 119 ? 3.183 0.710 -0.831 1.00 98.12 119 ALA A N 1
ATOM 888 C CA . ALA A 1 119 ? 1.979 0.676 -1.650 1.00 98.12 119 ALA A CA 1
ATOM 889 C C . ALA A 1 119 ? 2.378 0.551 -3.122 1.00 98.12 119 ALA A C 1
ATOM 891 O O . ALA A 1 119 ? 3.215 1.314 -3.585 1.00 98.12 119 ALA A O 1
ATOM 892 N N . HIS A 1 120 ? 1.785 -0.397 -3.849 1.00 98.56 120 HIS A N 1
ATOM 893 C CA . HIS A 1 120 ? 2.096 -0.679 -5.253 1.00 98.56 120 HIS A CA 1
ATOM 894 C C . HIS A 1 120 ? 0.825 -0.652 -6.087 1.00 98.56 120 HIS A C 1
ATOM 896 O O . HIS A 1 120 ? -0.193 -1.226 -5.694 1.00 98.56 120 HIS A O 1
ATOM 902 N N . LEU A 1 121 ? 0.889 -0.035 -7.261 1.00 98.38 121 LEU A N 1
ATOM 903 C CA . LEU A 1 121 ? -0.218 0.043 -8.199 1.00 98.38 121 LEU A CA 1
ATOM 904 C C . LEU A 1 121 ? -0.015 -0.986 -9.309 1.00 98.38 121 LEU A C 1
ATOM 906 O O . LEU A 1 121 ? 0.939 -0.930 -10.083 1.00 98.38 121 LEU A O 1
ATOM 910 N N . PHE A 1 122 ? -0.951 -1.921 -9.402 1.00 98.12 122 PHE A N 1
ATOM 911 C CA . PHE A 1 122 ? -1.057 -2.877 -10.489 1.00 98.12 122 PHE A CA 1
ATOM 912 C C . PHE A 1 122 ? -2.129 -2.396 -11.472 1.00 98.12 122 PHE A C 1
ATOM 914 O O . PHE A 1 122 ? -3.328 -2.572 -11.247 1.00 98.12 122 PHE A O 1
ATOM 921 N N . LEU A 1 123 ? -1.695 -1.781 -12.571 1.00 97.69 123 LEU A N 1
ATOM 922 C CA . LEU A 1 123 ? -2.583 -1.441 -13.680 1.00 97.69 123 LEU A CA 1
ATOM 923 C C . LEU A 1 123 ? -2.583 -2.552 -14.716 1.00 97.69 123 LEU A C 1
ATOM 925 O O . LEU A 1 123 ? -1.539 -3.143 -15.001 1.00 97.69 123 LEU A O 1
ATOM 929 N N . GLU A 1 124 ? -3.750 -2.799 -15.300 1.00 95.81 124 GLU A N 1
ATOM 930 C CA . GLU A 1 124 ? -3.932 -3.801 -16.340 1.00 95.81 124 GLU A CA 1
ATOM 931 C C . GLU A 1 124 ? -4.726 -3.209 -17.505 1.00 95.81 124 GLU A C 1
ATOM 933 O O . GLU A 1 124 ? -5.833 -2.711 -17.320 1.00 95.81 124 GLU A O 1
ATOM 938 N N . ARG A 1 125 ? -4.157 -3.264 -18.711 1.00 95.06 125 ARG A N 1
ATOM 939 C CA . ARG A 1 125 ? -4.803 -2.841 -19.960 1.00 95.06 125 ARG A CA 1
ATOM 940 C C . ARG A 1 125 ? -4.457 -3.848 -21.049 1.00 95.06 125 ARG A C 1
ATOM 942 O O . ARG A 1 125 ? -3.280 -4.073 -21.317 1.00 95.06 125 ARG A O 1
ATOM 949 N N . ASP A 1 126 ? -5.467 -4.472 -21.651 1.00 95.44 126 ASP A N 1
ATOM 950 C CA . ASP A 1 126 ? -5.314 -5.428 -22.760 1.00 95.44 126 ASP A CA 1
ATOM 951 C C . ASP A 1 126 ? -4.314 -6.572 -22.475 1.00 95.44 126 ASP A C 1
ATOM 953 O O . ASP A 1 126 ? -3.457 -6.897 -23.297 1.00 95.44 126 ASP A O 1
ATOM 957 N N . GLY A 1 127 ? -4.379 -7.163 -21.273 1.00 95.69 127 GLY A N 1
ATOM 958 C CA . GLY A 1 127 ? -3.474 -8.245 -20.849 1.00 95.69 127 GLY A CA 1
ATOM 959 C C . GLY A 1 127 ? -2.026 -7.804 -20.593 1.00 95.69 127 GLY A C 1
ATOM 960 O O . GLY A 1 127 ? -1.130 -8.642 -20.451 1.00 95.69 127 GLY A O 1
ATOM 961 N N . ARG A 1 128 ? -1.781 -6.491 -20.537 1.00 98.19 128 ARG A N 1
ATOM 962 C CA . ARG A 1 128 ? -0.490 -5.887 -20.205 1.00 98.19 128 ARG A CA 1
ATOM 963 C C . ARG A 1 128 ? -0.560 -5.186 -18.864 1.00 98.19 128 ARG A C 1
ATOM 965 O O . ARG A 1 128 ? -1.606 -4.667 -18.491 1.00 98.19 128 ARG A O 1
ATOM 972 N N . THR A 1 129 ? 0.576 -5.107 -18.187 1.00 98.12 129 THR A N 1
ATOM 973 C CA . THR A 1 129 ? 0.731 -4.333 -16.957 1.00 98.12 129 THR A CA 1
ATOM 974 C C . THR A 1 129 ? 1.751 -3.221 -17.123 1.00 98.12 129 THR A C 1
ATOM 976 O O . THR A 1 129 ? 2.698 -3.349 -17.902 1.00 98.12 129 THR A O 1
ATOM 979 N N . LEU A 1 130 ? 1.529 -2.113 -16.424 1.00 98.50 130 LEU A N 1
ATOM 980 C CA . LEU A 1 130 ? 2.431 -0.972 -16.432 1.00 98.50 130 LEU A CA 1
ATOM 981 C C . LEU A 1 130 ? 3.620 -1.237 -15.505 1.00 98.50 130 LEU A C 1
ATOM 983 O O . LEU A 1 130 ? 3.429 -1.557 -14.334 1.00 98.50 130 LEU A O 1
ATOM 987 N N . LEU A 1 131 ? 4.837 -1.059 -16.017 1.00 98.69 131 LEU A N 1
ATOM 988 C CA . LEU A 1 131 ? 6.066 -1.103 -15.229 1.00 98.69 131 LEU A CA 1
ATOM 989 C C . LEU A 1 131 ? 6.928 0.126 -15.508 1.00 98.69 131 LEU A C 1
ATOM 991 O O . LEU A 1 131 ? 6.976 0.612 -16.640 1.00 98.69 131 LEU A O 1
ATOM 995 N N . GLY A 1 132 ? 7.618 0.593 -14.473 1.00 98.12 132 GLY A N 1
ATOM 996 C CA . GLY A 1 132 ? 8.604 1.666 -14.531 1.00 98.12 132 GLY A CA 1
ATOM 997 C C . GLY A 1 132 ? 10.024 1.108 -14.555 1.00 98.12 132 GLY A C 1
ATOM 998 O O . GLY A 1 132 ? 10.296 0.128 -13.863 1.00 98.12 132 GLY A O 1
ATOM 999 N N . LEU A 1 133 ? 10.933 1.695 -15.331 1.00 98.19 133 LEU A N 1
ATOM 1000 C CA . LEU A 1 133 ? 12.362 1.378 -15.281 1.00 98.19 133 LEU A CA 1
ATOM 1001 C C . LEU A 1 133 ? 13.058 2.331 -14.311 1.00 98.19 133 LEU A C 1
ATOM 1003 O O . LEU A 1 133 ? 13.210 3.519 -14.607 1.00 98.19 133 LEU A O 1
ATOM 1007 N N . ARG A 1 134 ? 13.509 1.810 -13.171 1.00 97.44 134 ARG A N 1
ATOM 1008 C CA . ARG A 1 134 ? 14.181 2.606 -12.140 1.00 97.44 134 ARG A CA 1
ATOM 1009 C C . ARG A 1 134 ? 15.481 3.196 -12.682 1.00 97.44 134 ARG A C 1
ATOM 1011 O O . ARG A 1 134 ? 16.237 2.508 -13.371 1.00 97.44 134 ARG A O 1
ATOM 1018 N N . HIS A 1 135 ? 15.745 4.460 -12.368 1.00 97.25 135 HIS A N 1
ATOM 1019 C CA . HIS A 1 135 ? 16.965 5.142 -12.793 1.00 97.25 135 HIS A CA 1
ATOM 1020 C C . HIS A 1 135 ? 18.209 4.384 -12.279 1.00 97.25 135 HIS A C 1
ATOM 10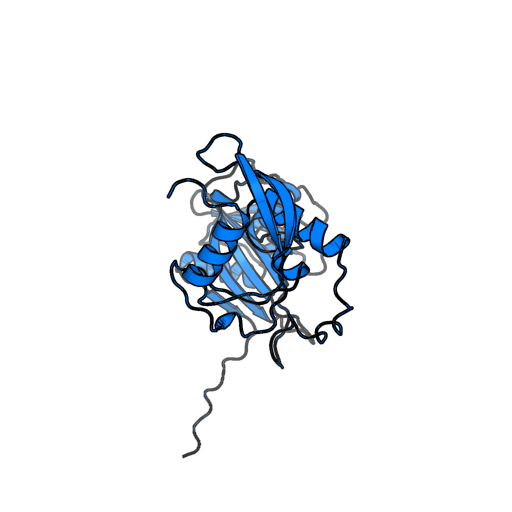22 O O . HIS A 1 135 ? 18.196 3.913 -11.144 1.00 97.25 135 HIS A O 1
ATOM 1028 N N . PRO A 1 136 ? 19.286 4.222 -13.070 1.00 95.69 136 PRO A N 1
ATOM 1029 C CA . PRO A 1 136 ? 20.458 3.447 -12.648 1.00 95.69 136 PRO A CA 1
ATOM 1030 C C . PRO A 1 136 ? 21.098 3.917 -11.333 1.00 95.69 136 PRO A C 1
ATOM 1032 O O . PRO A 1 136 ? 21.626 3.096 -10.590 1.00 95.69 136 PRO A O 1
ATOM 1035 N N . ASP A 1 137 ? 21.006 5.215 -11.038 1.00 95.62 137 ASP A N 1
ATOM 1036 C CA . ASP A 1 137 ? 21.654 5.834 -9.873 1.00 95.62 137 ASP A CA 1
ATOM 1037 C C . ASP A 1 137 ? 20.839 5.743 -8.570 1.00 95.62 137 ASP A C 1
ATOM 1039 O O . ASP A 1 137 ? 21.315 6.184 -7.522 1.00 95.62 137 ASP A O 1
ATOM 1043 N N . VAL A 1 138 ? 19.619 5.183 -8.585 1.00 91.12 138 VAL A N 1
ATOM 1044 C CA . VAL A 1 138 ? 18.866 5.008 -7.333 1.00 91.12 138 VAL A CA 1
ATOM 1045 C C . VAL A 1 138 ? 19.471 3.898 -6.471 1.00 91.12 138 VAL A C 1
ATOM 1047 O O . VAL A 1 138 ? 19.808 2.818 -6.952 1.00 91.12 138 VAL A O 1
ATOM 1050 N N . THR A 1 139 ? 19.541 4.132 -5.158 1.00 87.50 139 THR A N 1
ATOM 1051 C CA . THR A 1 139 ? 20.191 3.232 -4.186 1.00 87.50 139 THR A CA 1
ATOM 1052 C C . THR A 1 139 ? 19.624 1.812 -4.181 1.00 87.50 139 THR A C 1
ATOM 1054 O O . THR A 1 139 ? 20.353 0.849 -3.960 1.00 87.50 139 THR A O 1
ATOM 1057 N N . PHE A 1 140 ? 18.316 1.669 -4.407 1.00 86.31 140 PHE A N 1
ATOM 1058 C CA . PHE A 1 140 ? 17.642 0.375 -4.432 1.00 86.31 140 PHE A CA 1
ATOM 1059 C C . PHE A 1 140 ? 17.197 0.027 -5.852 1.00 86.31 140 PHE A C 1
ATOM 1061 O O . PHE A 1 140 ? 16.410 0.769 -6.447 1.00 86.31 140 PHE A O 1
ATOM 1068 N N . ALA A 1 141 ? 17.647 -1.130 -6.343 1.00 90.00 141 ALA A N 1
ATOM 1069 C CA . ALA A 1 141 ? 17.231 -1.738 -7.608 1.00 90.00 141 ALA A CA 1
ATOM 1070 C C . ALA A 1 141 ? 17.333 -0.806 -8.836 1.00 90.00 141 ALA A C 1
ATOM 1072 O O . ALA A 1 141 ? 16.426 -0.761 -9.669 1.00 90.00 141 ALA A O 1
ATOM 1073 N N . GLY A 1 142 ? 18.415 -0.026 -8.934 1.00 94.69 142 GLY A N 1
ATOM 1074 C CA . GLY A 1 142 ? 18.697 0.797 -10.112 1.00 94.69 142 GLY A CA 1
ATOM 1075 C C . GLY A 1 142 ? 18.823 -0.052 -11.379 1.00 94.69 142 GLY A C 1
ATOM 1076 O O . GLY A 1 142 ? 19.472 -1.097 -11.378 1.00 94.69 142 GLY A O 1
ATOM 1077 N N . GLY A 1 143 ? 18.170 0.376 -12.463 1.00 96.94 143 GLY A N 1
ATOM 1078 C CA . GLY A 1 143 ? 18.130 -0.368 -13.726 1.00 96.94 143 GLY A CA 1
ATOM 1079 C C . GLY A 1 143 ? 17.173 -1.568 -13.747 1.00 96.94 143 GLY A C 1
ATOM 1080 O O . GLY A 1 143 ? 17.165 -2.310 -14.730 1.00 96.94 143 GLY A O 1
ATOM 1081 N N . GLU A 1 144 ? 16.357 -1.769 -12.708 1.00 98.12 144 GLU A N 1
ATOM 1082 C CA . GLU A 1 144 ? 15.323 -2.807 -12.684 1.00 98.12 144 GLU A CA 1
ATOM 1083 C C . GLU A 1 144 ? 13.926 -2.253 -12.973 1.00 98.12 144 GLU A C 1
ATOM 1085 O O . GLU A 1 144 ? 13.585 -1.121 -12.622 1.00 98.12 144 GLU A O 1
ATOM 1090 N N . TRP A 1 145 ? 13.083 -3.087 -13.582 1.00 98.44 145 TRP A N 1
ATOM 1091 C CA . TRP A 1 145 ? 11.668 -2.792 -13.781 1.00 98.44 145 TRP A CA 1
ATOM 1092 C C . TRP A 1 145 ? 10.852 -3.053 -12.503 1.00 98.44 145 TRP A C 1
ATOM 1094 O O . TRP A 1 145 ? 10.996 -4.106 -11.872 1.00 98.44 145 TRP A O 1
ATOM 1104 N N . HIS A 1 146 ? 9.957 -2.132 -12.140 1.00 97.81 146 HIS A N 1
ATOM 1105 C CA . HIS A 1 146 ? 9.091 -2.235 -10.957 1.00 97.81 146 HIS A CA 1
ATOM 1106 C C . HIS A 1 146 ? 7.648 -1.787 -11.232 1.00 97.81 146 HIS A C 1
ATOM 1108 O O . HIS A 1 146 ? 7.381 -1.118 -12.230 1.00 97.81 146 HIS A O 1
ATOM 1114 N N . ALA A 1 147 ? 6.718 -2.172 -10.357 1.00 97.50 147 ALA A N 1
ATOM 1115 C CA . ALA A 1 147 ? 5.399 -1.547 -10.317 1.00 97.50 147 ALA A CA 1
ATOM 1116 C C . ALA A 1 147 ? 5.528 -0.110 -9.792 1.00 97.50 147 ALA A C 1
ATOM 1118 O O . ALA A 1 147 ? 6.435 0.170 -9.007 1.00 97.50 147 ALA A O 1
ATOM 1119 N N . LEU A 1 148 ? 4.604 0.767 -10.194 1.00 97.00 148 LEU A N 1
ATOM 1120 C CA . LEU A 1 148 ? 4.481 2.090 -9.583 1.00 97.00 148 LEU A CA 1
ATOM 1121 C C . LEU A 1 148 ? 4.263 1.920 -8.090 1.00 97.00 148 LEU A C 1
ATOM 1123 O O . LEU A 1 148 ? 3.398 1.136 -7.688 1.00 97.00 148 LEU A O 1
ATOM 1127 N N . ALA A 1 149 ? 5.066 2.605 -7.284 1.00 95.44 149 ALA A N 1
ATOM 1128 C CA . ALA A 1 149 ? 5.118 2.324 -5.867 1.00 95.44 149 ALA A CA 1
ATOM 1129 C C . ALA A 1 149 ? 5.578 3.520 -5.050 1.00 95.44 149 ALA A C 1
ATOM 1131 O O . ALA A 1 149 ? 6.421 4.277 -5.502 1.00 95.44 149 ALA A O 1
ATOM 1132 N N . GLY A 1 150 ? 5.129 3.583 -3.801 1.00 90.44 150 GLY A N 1
ATOM 1133 C CA . GLY A 1 150 ? 5.674 4.515 -2.824 1.00 90.44 150 GLY A CA 1
ATOM 1134 C C . GLY A 1 150 ? 5.720 3.944 -1.418 1.00 90.44 150 GLY A C 1
ATOM 1135 O O . GLY A 1 150 ? 5.129 2.901 -1.104 1.00 90.44 150 GLY A O 1
ATOM 1136 N N . HIS A 1 151 ? 6.471 4.635 -0.570 1.00 89.62 151 HIS A N 1
ATOM 1137 C CA . HIS A 1 151 ? 6.545 4.350 0.855 1.00 89.62 151 HIS A CA 1
ATOM 1138 C C . HIS A 1 151 ? 5.367 5.019 1.553 1.00 89.62 151 HIS A C 1
ATOM 1140 O O . HIS A 1 151 ? 5.141 6.214 1.391 1.00 89.62 151 HIS A O 1
ATOM 1146 N N . VAL A 1 152 ? 4.617 4.243 2.335 1.00 91.38 152 VAL A N 1
ATOM 1147 C CA . VAL A 1 152 ? 3.502 4.794 3.112 1.00 91.38 152 VAL A CA 1
ATOM 1148 C C . VAL A 1 152 ? 4.075 5.646 4.238 1.00 91.38 152 VAL A C 1
ATOM 1150 O O . VAL A 1 152 ? 4.921 5.180 5.006 1.00 91.38 152 VAL A O 1
ATOM 1153 N N . GLU A 1 153 ? 3.615 6.890 4.330 1.00 88.75 153 GLU A N 1
ATOM 1154 C CA . GLU A 1 153 ? 4.063 7.848 5.335 1.00 88.75 153 GLU A CA 1
ATOM 1155 C C . GLU A 1 153 ? 3.023 7.936 6.465 1.00 88.75 153 GLU A C 1
ATOM 1157 O O . GLU A 1 153 ? 2.548 6.926 6.983 1.00 88.75 153 GLU A O 1
ATOM 1162 N N . ARG A 1 154 ? 2.641 9.152 6.876 1.00 90.19 154 ARG A N 1
ATOM 1163 C CA . ARG A 1 154 ? 1.527 9.399 7.804 1.00 90.19 154 ARG A CA 1
ATOM 1164 C C . ARG A 1 154 ? 0.189 9.514 7.070 1.00 90.19 154 ARG A C 1
ATOM 1166 O O . ARG A 1 154 ? -0.628 10.379 7.379 1.00 90.19 154 ARG A O 1
ATOM 1173 N N . ASP A 1 155 ? -0.028 8.636 6.103 1.00 87.50 155 ASP A N 1
ATOM 1174 C CA . ASP A 1 155 ? -1.237 8.532 5.299 1.00 87.50 155 ASP A CA 1
ATOM 1175 C C . ASP A 1 155 ? -1.761 7.086 5.262 1.00 87.50 155 ASP A C 1
ATOM 1177 O O . ASP A 1 155 ? -1.134 6.138 5.734 1.00 87.50 155 ASP A O 1
ATOM 1181 N N . SER A 1 156 ? -2.986 6.903 4.758 1.00 93.69 156 SER A N 1
ATOM 1182 C CA . SER A 1 156 ? -3.480 5.550 4.478 1.00 93.69 156 SER A CA 1
ATOM 1183 C C . SER A 1 156 ? -2.768 4.986 3.249 1.00 93.69 156 SER A C 1
ATOM 1185 O O . SER A 1 156 ? -2.450 5.734 2.329 1.00 93.69 156 SER A O 1
ATOM 1187 N N . VAL A 1 157 ? -2.625 3.662 3.162 1.00 96.38 157 VAL A N 1
ATOM 1188 C CA . VAL A 1 157 ? -1.980 2.997 2.011 1.00 96.38 157 VAL A CA 1
ATOM 1189 C C . VAL A 1 157 ? -2.602 3.419 0.670 1.00 96.38 157 VAL A C 1
ATOM 1191 O O . VAL A 1 157 ? -1.893 3.627 -0.309 1.00 96.38 157 VAL A O 1
ATOM 1194 N N . ARG A 1 158 ? -3.930 3.599 0.627 1.00 96.38 158 ARG A N 1
ATOM 1195 C CA . ARG A 1 158 ? -4.633 4.087 -0.570 1.00 96.38 158 ARG A CA 1
ATOM 1196 C C . ARG A 1 158 ? -4.318 5.550 -0.875 1.00 96.38 158 ARG A C 1
ATOM 1198 O O . ARG A 1 158 ? -4.143 5.888 -2.037 1.00 96.38 158 ARG A O 1
ATOM 1205 N N . ALA A 1 159 ? -4.261 6.404 0.147 1.00 94.12 159 ALA A N 1
ATOM 1206 C CA . ALA A 1 159 ? -3.930 7.817 -0.025 1.00 94.12 159 ALA A CA 1
ATOM 1207 C C . ALA A 1 159 ? -2.486 7.999 -0.517 1.00 94.12 159 ALA A C 1
ATOM 1209 O O . ALA A 1 159 ? -2.282 8.742 -1.475 1.00 94.12 159 ALA A O 1
ATOM 1210 N N . CYS A 1 160 ? -1.535 7.250 0.054 1.00 94.75 160 CYS A N 1
ATOM 1211 C CA . CYS A 1 160 ? -0.165 7.157 -0.452 1.00 94.75 160 CYS A CA 1
ATOM 1212 C C . CYS A 1 160 ? -0.173 6.780 -1.932 1.00 94.75 160 CYS A C 1
ATOM 1214 O O . CYS A 1 160 ? 0.372 7.505 -2.755 1.00 94.75 160 CYS A O 1
ATOM 1216 N N . LEU A 1 161 ? -0.867 5.699 -2.298 1.00 97.25 161 LEU A N 1
ATOM 1217 C CA . LEU A 1 161 ? -0.832 5.215 -3.673 1.00 97.25 161 LEU A CA 1
ATOM 1218 C C . LEU A 1 161 ? -1.413 6.206 -4.688 1.00 97.25 161 LEU A C 1
ATOM 1220 O O . LEU A 1 161 ? -0.892 6.319 -5.792 1.00 97.25 161 LEU A O 1
ATOM 1224 N N . VAL A 1 162 ? -2.477 6.929 -4.326 1.00 95.75 162 VAL A N 1
ATOM 1225 C CA . VAL A 1 162 ? -3.064 7.971 -5.184 1.00 95.75 162 VAL A CA 1
ATOM 1226 C C . VAL A 1 162 ? -2.111 9.153 -5.363 1.00 95.75 162 VAL A C 1
ATOM 1228 O O . VAL A 1 162 ? -1.976 9.657 -6.478 1.00 95.75 162 VAL A O 1
ATOM 1231 N N . ARG A 1 163 ? -1.442 9.582 -4.286 1.00 95.62 163 ARG A N 1
ATOM 1232 C CA . ARG A 1 163 ? -0.432 10.647 -4.330 1.00 95.62 163 ARG A CA 1
ATOM 1233 C C . ARG A 1 163 ? 0.728 10.252 -5.248 1.00 95.62 163 ARG A C 1
ATOM 1235 O O . ARG A 1 163 ? 0.991 10.955 -6.217 1.00 95.62 163 ARG A O 1
ATOM 1242 N N . GLU A 1 164 ? 1.329 9.092 -5.000 1.00 96.06 164 GLU A N 1
ATOM 1243 C CA . GLU A 1 164 ? 2.487 8.577 -5.747 1.00 96.06 164 GLU A CA 1
ATOM 1244 C C . GLU A 1 164 ? 2.152 8.343 -7.226 1.00 96.06 164 GLU A C 1
ATOM 1246 O O . GLU A 1 164 ? 2.914 8.717 -8.113 1.00 96.06 164 GLU A O 1
ATOM 1251 N N . ALA A 1 165 ? 0.963 7.805 -7.531 1.00 96.56 165 ALA A N 1
ATOM 1252 C CA . ALA A 1 165 ? 0.521 7.613 -8.914 1.00 96.56 165 ALA A CA 1
ATOM 1253 C C . ALA A 1 165 ? 0.463 8.929 -9.707 1.00 96.56 165 ALA A C 1
ATOM 1255 O O . ALA A 1 165 ? 0.836 8.977 -10.886 1.00 96.56 165 ALA A O 1
ATOM 1256 N N . CYS A 1 166 ? 0.027 10.006 -9.053 1.00 96.00 166 CYS A N 1
ATOM 1257 C CA . CYS A 1 166 ? -0.042 11.331 -9.652 1.00 96.00 166 CYS A CA 1
ATOM 1258 C C . CYS A 1 166 ? 1.348 11.977 -9.775 1.00 96.00 166 CYS A C 1
ATOM 1260 O O . CYS A 1 166 ? 1.672 12.541 -10.827 1.00 96.00 166 CYS A O 1
ATOM 1262 N N . GLU A 1 167 ? 2.161 11.888 -8.721 1.00 93.12 167 GLU A N 1
ATOM 1263 C CA . GLU A 1 167 ? 3.502 12.477 -8.636 1.00 93.12 167 GLU A CA 1
ATOM 1264 C C . GLU A 1 167 ? 4.473 11.822 -9.623 1.00 93.12 167 GLU A C 1
ATOM 1266 O O . GLU A 1 167 ? 5.083 12.535 -10.417 1.00 93.12 167 GLU A O 1
ATOM 1271 N N . GLU A 1 168 ? 4.551 10.488 -9.661 1.00 94.75 168 GLU A N 1
ATOM 1272 C CA . GLU A 1 168 ? 5.545 9.757 -10.462 1.00 94.75 168 GLU A CA 1
ATOM 1273 C C . GLU A 1 168 ? 5.140 9.559 -11.931 1.00 94.75 168 GLU A C 1
ATOM 1275 O O . GLU A 1 168 ? 6.003 9.513 -12.819 1.00 94.75 168 GLU A O 1
ATOM 1280 N N . ALA A 1 169 ? 3.836 9.396 -12.189 1.00 95.75 169 ALA A N 1
ATOM 1281 C CA . ALA A 1 169 ? 3.331 8.931 -13.484 1.00 95.75 169 ALA A CA 1
ATOM 1282 C C . ALA A 1 169 ? 2.207 9.780 -14.093 1.00 95.75 169 ALA A C 1
ATOM 1284 O O . ALA A 1 169 ? 1.814 9.536 -15.232 1.00 95.75 169 ALA A O 1
ATOM 1285 N N . GLY A 1 170 ? 1.664 10.756 -13.359 1.00 95.75 170 GLY A N 1
ATOM 1286 C CA . GLY A 1 170 ? 0.523 11.555 -13.816 1.00 95.75 170 GLY A CA 1
ATOM 1287 C C . GLY A 1 170 ? -0.800 10.809 -13.898 1.00 95.75 170 GLY A C 1
ATOM 1288 O O . GLY A 1 170 ? -1.736 11.287 -14.539 1.00 95.75 170 GLY A O 1
ATOM 1289 N N . ILE A 1 171 ? -0.881 9.662 -13.232 1.00 97.19 171 ILE A N 1
ATOM 1290 C CA . ILE A 1 171 ? -2.062 8.814 -13.199 1.00 97.19 171 ILE A CA 1
ATOM 1291 C C . ILE A 1 171 ? -2.943 9.260 -12.036 1.00 97.19 171 ILE A C 1
ATOM 1293 O O . ILE A 1 171 ? -2.496 9.354 -10.896 1.00 97.19 171 ILE A O 1
ATOM 1297 N N . VAL A 1 172 ? -4.218 9.508 -12.321 1.00 97.12 172 VAL A N 1
ATOM 1298 C CA . VAL A 1 172 ? -5.212 9.892 -11.316 1.00 97.12 172 VAL A CA 1
ATOM 1299 C C . VAL A 1 172 ? -6.156 8.719 -11.083 1.00 97.12 172 VAL A C 1
ATOM 1301 O O . VAL A 1 172 ? -6.809 8.249 -12.018 1.00 97.12 172 VAL A O 1
ATOM 1304 N N . VAL A 1 173 ? -6.233 8.265 -9.832 1.00 95.31 173 VAL A N 1
ATOM 1305 C CA . VAL A 1 173 ? -7.057 7.131 -9.389 1.00 95.31 173 VAL A CA 1
ATOM 1306 C C . VAL A 1 173 ? -7.922 7.569 -8.210 1.00 95.31 173 VAL A C 1
ATOM 1308 O O . VAL A 1 173 ? -7.430 8.248 -7.309 1.00 95.31 173 VAL A O 1
ATOM 1311 N N . ASP A 1 174 ? -9.194 7.171 -8.186 1.00 94.88 174 ASP A N 1
ATOM 1312 C CA . ASP A 1 174 ? -10.032 7.325 -6.994 1.00 94.88 174 ASP A CA 1
ATOM 1313 C C . ASP A 1 174 ? -9.689 6.212 -5.980 1.00 94.88 174 ASP A C 1
ATOM 1315 O O . ASP A 1 174 ? -9.638 5.036 -6.355 1.00 94.88 174 ASP A O 1
ATOM 1319 N N . PRO A 1 175 ? -9.469 6.515 -4.686 1.00 93.81 175 PRO A N 1
ATOM 1320 C CA . PRO A 1 175 ? -9.271 5.493 -3.659 1.00 93.81 175 PRO A CA 1
ATOM 1321 C C . PRO A 1 175 ? -10.337 4.382 -3.625 1.00 93.81 175 PRO A C 1
ATOM 1323 O O . PRO A 1 175 ? -10.029 3.264 -3.200 1.00 93.81 175 PRO A O 1
ATOM 1326 N N . ALA A 1 176 ? -11.576 4.669 -4.035 1.00 95.19 176 ALA A N 1
ATOM 1327 C CA . ALA A 1 176 ? -12.667 3.699 -4.118 1.00 95.19 176 ALA A CA 1
ATOM 1328 C C . ALA A 1 176 ? -12.458 2.653 -5.226 1.00 95.19 176 ALA A C 1
ATOM 1330 O O . ALA A 1 176 ? -12.941 1.527 -5.097 1.00 95.19 176 ALA A O 1
ATOM 1331 N N . ASP A 1 177 ? -11.688 2.987 -6.263 1.00 97.31 177 ASP A N 1
ATOM 1332 C CA . ASP A 1 177 ? -11.349 2.086 -7.365 1.00 97.31 177 ASP A CA 1
ATOM 1333 C C . ASP A 1 177 ? -10.167 1.163 -7.053 1.00 97.31 177 ASP A C 1
ATOM 1335 O O . ASP A 1 177 ? -9.838 0.292 -7.861 1.00 97.31 177 ASP A O 1
ATOM 1339 N N . LEU A 1 178 ? -9.533 1.321 -5.885 1.00 98.12 178 LEU A N 1
ATOM 1340 C CA . LEU A 1 178 ? -8.388 0.525 -5.455 1.00 98.12 178 LEU A CA 1
ATOM 1341 C C . LEU A 1 178 ? -8.814 -0.702 -4.637 1.00 98.12 178 LEU A C 1
ATOM 1343 O O . LEU A 1 178 ? -9.207 -0.608 -3.464 1.00 98.12 178 LEU A O 1
ATOM 1347 N N . ALA A 1 179 ? -8.614 -1.884 -5.218 1.00 98.12 179 ALA A N 1
ATOM 1348 C CA . ALA A 1 179 ? -8.779 -3.171 -4.549 1.00 98.12 179 ALA A CA 1
ATOM 1349 C C . ALA A 1 179 ? -7.416 -3.800 -4.232 1.00 98.12 179 ALA A C 1
ATOM 1351 O O . ALA A 1 179 ? -6.583 -3.933 -5.125 1.00 98.12 179 ALA A O 1
ATOM 1352 N N . LEU A 1 180 ? -7.187 -4.219 -2.981 1.00 98.62 180 LEU A N 1
ATOM 1353 C CA . LEU A 1 180 ? -5.998 -5.000 -2.620 1.00 98.62 180 LEU A CA 1
ATOM 1354 C C . LEU A 1 180 ? -6.079 -6.366 -3.310 1.00 98.62 180 LEU A C 1
ATOM 1356 O O . LEU A 1 180 ? -7.062 -7.084 -3.141 1.00 98.62 180 LEU A O 1
ATOM 1360 N N . VAL A 1 181 ? -5.052 -6.720 -4.078 1.00 98.31 181 VAL A N 1
ATOM 1361 C CA . VAL A 1 181 ? -5.022 -7.961 -4.870 1.00 98.31 181 VAL A CA 1
ATOM 1362 C C . VAL A 1 181 ? -3.867 -8.878 -4.510 1.00 98.31 181 VAL A C 1
ATOM 1364 O O . VAL A 1 181 ? -3.924 -10.066 -4.825 1.00 98.31 181 VAL A O 1
ATOM 1367 N N . HIS A 1 182 ? -2.829 -8.358 -3.854 1.00 98.75 182 HIS A N 1
ATOM 1368 C CA . HIS A 1 182 ? -1.722 -9.177 -3.385 1.00 98.75 182 HIS A CA 1
ATOM 1369 C C . HIS A 1 182 ? -0.943 -8.503 -2.259 1.00 98.75 182 HIS A C 1
ATOM 1371 O O . HIS A 1 182 ? -0.813 -7.280 -2.226 1.00 98.75 182 HIS A O 1
ATOM 1377 N N . THR A 1 183 ? -0.362 -9.323 -1.392 1.00 98.75 183 THR A N 1
ATOM 1378 C CA . THR A 1 183 ? 0.544 -8.899 -0.329 1.00 98.75 183 THR A CA 1
ATOM 1379 C C . THR A 1 183 ? 1.832 -9.704 -0.412 1.00 98.75 183 THR A C 1
ATOM 1381 O O . THR A 1 183 ? 1.799 -10.933 -0.414 1.00 98.75 183 THR A O 1
ATOM 1384 N N . VAL A 1 184 ? 2.978 -9.027 -0.434 1.00 98.31 184 VAL A N 1
ATOM 1385 C CA . VAL A 1 184 ? 4.284 -9.678 -0.276 1.00 98.31 184 VAL A CA 1
ATOM 1386 C C . VAL A 1 184 ? 4.848 -9.328 1.092 1.00 98.31 184 VAL A C 1
ATOM 1388 O O . VAL A 1 184 ? 5.030 -8.151 1.398 1.00 98.31 184 VAL A O 1
ATOM 1391 N N . HIS A 1 185 ? 5.152 -10.344 1.893 1.00 97.25 185 HIS A N 1
ATOM 1392 C CA . HIS A 1 185 ? 5.920 -10.191 3.121 1.00 97.25 185 HIS A CA 1
ATOM 1393 C C . HIS A 1 185 ? 7.382 -10.511 2.831 1.00 97.25 185 HIS A C 1
ATOM 1395 O O . HIS A 1 185 ? 7.747 -11.644 2.510 1.00 97.25 185 HIS A O 1
ATOM 1401 N N . LEU A 1 186 ? 8.216 -9.484 2.895 1.00 95.00 186 LEU A N 1
ATOM 1402 C CA . LEU A 1 186 ? 9.591 -9.515 2.429 1.00 95.00 186 LEU A CA 1
ATOM 1403 C C . LEU A 1 186 ? 10.545 -9.283 3.594 1.00 95.00 186 LEU A C 1
ATOM 1405 O O . LEU A 1 186 ? 10.417 -8.296 4.310 1.00 95.00 186 LEU A O 1
ATOM 1409 N N . LEU A 1 187 ? 11.536 -10.155 3.705 1.00 93.94 187 LEU A N 1
ATOM 1410 C CA . LEU A 1 187 ? 12.764 -9.897 4.436 1.00 93.94 187 LEU A CA 1
ATOM 1411 C C . LEU A 1 187 ? 13.905 -9.863 3.416 1.00 93.94 187 LEU A C 1
ATOM 1413 O O . LEU A 1 187 ? 14.151 -10.856 2.728 1.00 93.94 187 LEU A O 1
ATOM 1417 N N . ASP A 1 188 ? 14.542 -8.706 3.254 1.00 85.50 188 ASP A N 1
ATOM 1418 C CA . ASP A 1 188 ? 15.718 -8.593 2.388 1.00 85.50 188 ASP A CA 1
ATOM 1419 C C . ASP A 1 188 ? 16.916 -9.330 3.018 1.00 85.50 188 ASP A C 1
ATOM 1421 O O . ASP A 1 188 ? 16.961 -9.580 4.220 1.00 85.50 188 ASP A O 1
ATOM 1425 N N . ASP A 1 189 ? 17.893 -9.712 2.200 1.00 78.19 189 ASP A N 1
ATOM 1426 C CA . ASP A 1 189 ? 18.999 -10.605 2.569 1.00 78.19 189 ASP A CA 1
ATOM 1427 C C . ASP A 1 189 ? 20.240 -9.886 3.131 1.00 78.19 189 ASP A C 1
ATOM 1429 O O . ASP A 1 189 ? 21.323 -10.472 3.203 1.00 78.19 189 ASP A O 1
ATOM 1433 N N . HIS A 1 190 ? 20.092 -8.635 3.572 1.00 76.69 190 HIS A N 1
ATOM 1434 C CA . HIS A 1 190 ? 21.172 -7.858 4.178 1.00 76.69 190 HIS A CA 1
ATOM 1435 C C . HIS A 1 190 ? 21.073 -7.803 5.705 1.00 76.69 190 HIS A C 1
ATOM 1437 O O . HIS A 1 190 ? 20.008 -7.950 6.306 1.00 76.69 190 HIS A O 1
ATOM 1443 N N . GLU A 1 191 ? 22.221 -7.585 6.343 1.00 72.38 191 GLU A N 1
ATOM 1444 C CA . GLU A 1 191 ? 22.322 -7.464 7.794 1.00 72.38 191 GLU A CA 1
ATOM 1445 C C . GLU A 1 191 ? 21.425 -6.321 8.299 1.00 72.38 191 GLU A C 1
ATOM 1447 O O . GLU A 1 191 ? 21.484 -5.203 7.788 1.00 72.38 191 GLU A O 1
ATOM 1452 N N . ASN A 1 192 ? 20.588 -6.612 9.299 1.00 73.75 192 ASN A N 1
ATOM 1453 C CA . ASN A 1 192 ? 19.596 -5.691 9.868 1.00 73.75 192 ASN A CA 1
ATOM 1454 C C . ASN A 1 192 ? 18.494 -5.226 8.896 1.00 73.75 192 ASN A C 1
ATOM 1456 O O . ASN A 1 192 ? 17.902 -4.170 9.121 1.00 73.75 192 ASN A O 1
ATOM 1460 N N . ALA A 1 193 ? 18.191 -5.997 7.844 1.00 81.94 193 ALA A N 1
ATOM 1461 C CA . ALA A 1 193 ? 17.049 -5.713 6.982 1.00 81.94 193 ALA A CA 1
ATOM 1462 C C . ALA A 1 193 ? 15.748 -5.624 7.795 1.00 81.94 193 ALA A C 1
ATOM 1464 O O . ALA A 1 193 ? 15.319 -6.591 8.431 1.00 81.94 193 ALA A O 1
ATOM 1465 N N . GLU A 1 194 ? 15.100 -4.462 7.752 1.00 88.00 194 GLU A N 1
ATOM 1466 C CA . GLU A 1 194 ? 13.758 -4.307 8.300 1.00 88.00 194 GLU A CA 1
ATOM 1467 C C . GLU A 1 194 ? 12.763 -5.080 7.423 1.00 88.00 194 GLU A C 1
ATOM 1469 O O . GLU A 1 194 ? 12.787 -4.935 6.192 1.00 88.00 194 GLU A O 1
ATOM 1474 N N . PRO A 1 195 ? 11.873 -5.896 8.014 1.00 93.06 195 PRO A N 1
ATOM 1475 C CA . PRO A 1 195 ? 10.865 -6.595 7.241 1.00 93.06 195 PRO A CA 1
ATOM 1476 C C . PRO A 1 195 ? 9.895 -5.594 6.608 1.00 93.06 195 PRO A C 1
ATOM 1478 O O . PRO A 1 195 ? 9.644 -4.498 7.119 1.00 93.06 195 PRO A O 1
ATOM 1481 N N . ARG A 1 196 ? 9.357 -5.964 5.449 1.00 95.12 196 ARG A N 1
ATOM 1482 C CA . ARG A 1 196 ? 8.485 -5.110 4.649 1.00 95.12 196 ARG A CA 1
ATOM 1483 C C . ARG A 1 196 ? 7.199 -5.834 4.296 1.00 95.12 196 ARG A C 1
ATOM 1485 O O . ARG A 1 196 ? 7.217 -7.002 3.908 1.00 95.12 196 ARG A O 1
ATOM 1492 N N . ILE A 1 197 ? 6.095 -5.098 4.328 1.00 97.69 197 ILE A N 1
ATOM 1493 C CA . ILE A 1 197 ? 4.814 -5.523 3.770 1.00 97.69 197 ILE A CA 1
ATOM 1494 C C . ILE A 1 197 ? 4.559 -4.686 2.519 1.00 97.69 197 ILE A C 1
ATOM 1496 O O . ILE A 1 197 ? 4.347 -3.478 2.596 1.00 97.69 197 ILE A O 1
ATOM 1500 N N . GLN A 1 198 ? 4.598 -5.332 1.357 1.00 98.06 198 GLN A N 1
ATOM 1501 C CA . GLN A 1 198 ? 4.329 -4.703 0.066 1.00 98.06 198 GLN A CA 1
ATOM 1502 C C . GLN A 1 198 ? 2.892 -5.020 -0.347 1.00 98.06 198 GLN A C 1
ATOM 1504 O O . GLN A 1 198 ? 2.558 -6.180 -0.603 1.00 98.06 198 GLN A O 1
ATOM 1509 N N . LEU A 1 199 ? 2.038 -4.002 -0.395 1.00 98.75 199 LEU A N 1
ATOM 1510 C CA . LEU A 1 199 ? 0.614 -4.123 -0.695 1.00 98.75 199 LEU A CA 1
ATOM 1511 C C . LEU A 1 199 ? 0.348 -3.692 -2.135 1.00 98.75 199 LEU A C 1
ATOM 1513 O O . LEU A 1 199 ? 0.577 -2.540 -2.492 1.00 98.75 199 LEU A O 1
ATOM 1517 N N . PHE A 1 200 ? -0.158 -4.608 -2.955 1.00 98.69 200 PHE A N 1
ATOM 1518 C CA . PHE A 1 200 ? -0.461 -4.367 -4.363 1.00 98.69 200 PHE A CA 1
ATOM 1519 C C . PHE A 1 200 ? -1.953 -4.141 -4.554 1.00 98.69 200 PHE A C 1
ATOM 1521 O O . PHE A 1 200 ? -2.763 -5.031 -4.280 1.00 98.69 200 PHE A O 1
ATOM 1528 N N . PHE A 1 201 ? -2.312 -2.974 -5.076 1.00 98.75 201 PHE A N 1
ATOM 1529 C CA . PHE A 1 201 ? -3.682 -2.614 -5.401 1.00 98.75 201 PHE A CA 1
ATOM 1530 C C . PHE A 1 201 ? -3.896 -2.606 -6.905 1.00 98.75 201 PHE A C 1
ATOM 1532 O O . PHE A 1 201 ? -3.109 -2.031 -7.651 1.00 98.75 201 PHE A O 1
ATOM 1539 N N . ARG A 1 202 ? -4.997 -3.207 -7.349 1.00 98.31 202 ARG A N 1
ATOM 1540 C CA . ARG A 1 202 ? -5.499 -3.057 -8.712 1.00 98.31 202 ARG A CA 1
ATOM 1541 C C . ARG A 1 202 ? -6.473 -1.888 -8.744 1.00 98.31 202 ARG A C 1
ATOM 1543 O O . ARG A 1 202 ? -7.388 -1.851 -7.921 1.00 98.31 202 ARG A O 1
ATOM 1550 N N . ALA A 1 203 ? -6.291 -0.979 -9.697 1.00 97.50 203 ALA A N 1
ATOM 1551 C CA . ALA A 1 203 ? -7.283 0.048 -9.993 1.00 97.50 203 ALA A CA 1
ATOM 1552 C C . ALA A 1 203 ? -8.314 -0.489 -10.990 1.00 97.50 203 ALA A C 1
ATOM 1554 O O . ALA A 1 203 ? -7.942 -1.064 -12.016 1.00 97.50 203 ALA A O 1
ATOM 1555 N N . SER A 1 204 ? -9.599 -0.305 -10.692 1.00 96.25 204 SER A N 1
ATOM 1556 C CA . SER A 1 204 ? -10.681 -0.639 -11.625 1.00 96.25 204 SER A CA 1
ATOM 1557 C C . SER A 1 204 ? -10.874 0.436 -12.702 1.00 96.25 204 SER A C 1
ATOM 1559 O O . SER A 1 204 ? -11.239 0.119 -13.835 1.00 96.25 204 SER A O 1
ATOM 1561 N N . GLN A 1 205 ? -10.574 1.692 -12.360 1.00 95.50 205 GLN A N 1
ATOM 1562 C CA . GLN A 1 205 ? -10.625 2.858 -13.238 1.00 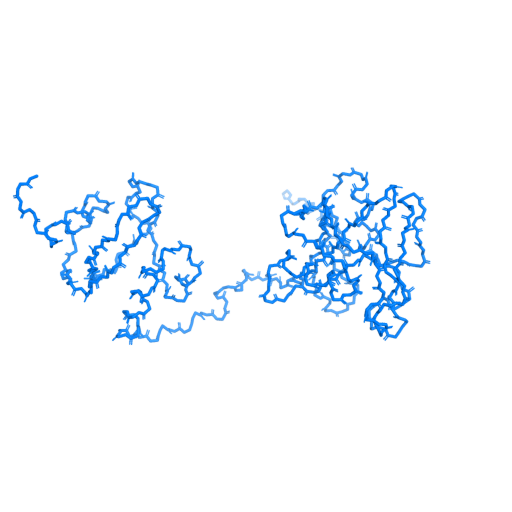95.50 205 GLN A CA 1
ATOM 1563 C C . GLN A 1 205 ? -9.487 3.822 -12.891 1.00 95.50 205 GLN A C 1
ATOM 1565 O O . GLN A 1 205 ? -9.032 3.879 -11.749 1.00 95.50 205 GLN A O 1
ATOM 1570 N N . TRP A 1 206 ? -9.016 4.567 -13.888 1.00 97.56 206 TRP A N 1
ATOM 1571 C CA . TRP A 1 206 ? -8.061 5.662 -13.723 1.00 97.56 206 TRP A CA 1
ATOM 1572 C C . TRP A 1 206 ? -8.156 6.622 -14.912 1.00 97.56 206 TRP A C 1
ATOM 1574 O O . TRP A 1 206 ? -8.787 6.324 -15.928 1.00 97.56 206 TRP A O 1
ATOM 1584 N N . SER A 1 207 ? -7.501 7.773 -14.796 1.00 95.94 207 SER A N 1
ATOM 1585 C CA . SER A 1 207 ? -7.314 8.721 -15.895 1.00 95.94 207 SER A CA 1
ATOM 1586 C C . SER A 1 207 ? -5.857 9.177 -15.989 1.00 95.94 207 SER A C 1
ATOM 1588 O O . SER A 1 207 ? -5.086 9.008 -15.044 1.00 95.94 207 SER A O 1
ATOM 1590 N N . GLY A 1 208 ? -5.485 9.734 -17.143 1.00 94.62 208 GLY A N 1
ATOM 1591 C CA . GLY A 1 208 ? -4.098 10.053 -17.486 1.00 94.62 208 GLY A CA 1
ATOM 1592 C C . GLY A 1 208 ? -3.401 8.915 -18.236 1.00 94.62 208 GLY A C 1
ATOM 1593 O O . GLY A 1 208 ? -3.765 7.745 -18.106 1.00 94.62 208 GLY A O 1
ATOM 1594 N N . GLU A 1 209 ? -2.407 9.273 -19.047 1.00 95.12 209 GLU A N 1
ATOM 1595 C CA . GLU A 1 209 ? -1.462 8.316 -19.624 1.00 95.12 209 GLU A CA 1
ATOM 1596 C C . GLU A 1 209 ? -0.146 8.387 -18.835 1.00 95.12 209 GLU A C 1
ATOM 1598 O O . GLU A 1 209 ? 0.227 9.477 -18.402 1.00 95.12 209 GLU A O 1
ATOM 1603 N N . PRO A 1 210 ? 0.553 7.257 -18.626 1.00 95.88 210 PRO A N 1
ATOM 1604 C CA . PRO A 1 210 ? 1.789 7.243 -17.853 1.00 95.88 210 PRO A CA 1
ATOM 1605 C C . PRO A 1 210 ? 2.881 8.114 -18.484 1.00 95.88 210 PRO A C 1
ATOM 1607 O O . PRO A 1 210 ? 3.280 7.896 -19.630 1.00 95.88 210 PRO A O 1
ATOM 1610 N N . GLU A 1 211 ? 3.414 9.051 -17.707 1.00 96.50 211 GLU A N 1
ATOM 1611 C CA . GLU A 1 211 ? 4.484 9.970 -18.103 1.00 96.50 211 GLU A CA 1
ATOM 1612 C C . GLU A 1 211 ? 5.608 9.948 -17.069 1.00 96.50 211 GLU A C 1
ATOM 1614 O O . GLU A 1 211 ? 5.359 9.834 -15.877 1.00 96.50 211 GLU A O 1
ATOM 1619 N N . VAL A 1 212 ? 6.867 10.066 -17.491 1.00 97.69 212 VAL A N 1
ATOM 1620 C CA . VAL A 1 212 ? 7.984 10.154 -16.537 1.00 97.69 212 VAL A CA 1
ATOM 1621 C C . VAL A 1 212 ? 8.010 11.557 -15.932 1.00 97.69 212 VAL A C 1
ATOM 1623 O O . VAL A 1 212 ? 8.407 12.507 -16.606 1.00 97.69 212 VAL A O 1
ATOM 1626 N N . ARG A 1 213 ? 7.587 11.689 -14.671 1.00 95.00 213 ARG A N 1
ATOM 1627 C CA . ARG A 1 213 ? 7.569 12.976 -13.950 1.00 95.00 213 ARG A CA 1
ATOM 1628 C C . ARG A 1 213 ? 8.755 13.182 -13.012 1.00 95.00 213 ARG A C 1
ATOM 1630 O O . ARG A 1 213 ? 9.139 14.322 -12.772 1.00 95.00 213 ARG A O 1
ATOM 1637 N N . GLU A 1 214 ? 9.377 12.093 -12.570 1.00 93.25 214 GLU A N 1
ATOM 1638 C CA . GLU A 1 214 ? 10.574 12.090 -11.720 1.00 93.25 214 GLU A CA 1
ATOM 1639 C C . GLU A 1 214 ? 11.743 11.389 -12.441 1.00 93.25 214 GLU A C 1
ATOM 1641 O O . GLU A 1 214 ? 12.035 10.216 -12.181 1.00 93.25 214 GLU A O 1
ATOM 1646 N N . PRO A 1 215 ? 12.392 12.065 -13.410 1.00 94.25 215 PRO A N 1
ATOM 1647 C CA . PRO A 1 215 ? 13.404 11.458 -14.281 1.00 94.25 215 PRO A CA 1
ATOM 1648 C C . PRO A 1 215 ? 14.667 10.986 -13.545 1.00 94.25 215 PRO A C 1
ATOM 1650 O O . PRO A 1 215 ? 15.413 10.159 -14.063 1.00 94.25 215 PRO A O 1
ATOM 1653 N N . ASP A 1 216 ? 14.912 11.503 -12.343 1.00 93.62 216 ASP A N 1
ATOM 1654 C CA . ASP A 1 216 ? 15.986 11.105 -11.433 1.00 93.62 216 ASP A CA 1
ATOM 1655 C C . ASP A 1 216 ? 15.703 9.777 -10.711 1.00 93.62 216 ASP A C 1
ATOM 1657 O O . ASP A 1 216 ? 16.638 9.111 -10.263 1.00 93.62 216 ASP A O 1
ATOM 1661 N N . LYS A 1 217 ? 14.433 9.353 -10.638 1.00 91.50 217 LYS A N 1
ATOM 1662 C CA . LYS A 1 217 ? 14.020 8.090 -10.003 1.00 91.50 217 LYS A CA 1
ATOM 1663 C C . LYS A 1 217 ? 13.557 7.031 -10.999 1.00 91.50 217 LYS A C 1
ATOM 1665 O O . LYS A 1 217 ? 13.821 5.843 -10.795 1.00 91.50 217 LYS A O 1
ATOM 1670 N N . CYS A 1 218 ? 12.901 7.437 -12.084 1.00 96.00 218 CYS A N 1
ATOM 1671 C CA . CYS A 1 218 ? 12.339 6.561 -13.110 1.00 96.00 218 CYS A CA 1
ATOM 1672 C C . CYS A 1 218 ? 12.698 7.083 -14.505 1.00 96.00 218 CYS A C 1
ATOM 1674 O O . CYS A 1 218 ? 12.611 8.271 -14.776 1.00 96.00 218 CYS A O 1
ATOM 1676 N N . THR A 1 219 ? 13.096 6.197 -15.414 1.00 97.00 219 THR A N 1
ATOM 1677 C CA . THR A 1 219 ? 13.555 6.565 -16.769 1.00 97.00 219 THR A CA 1
ATOM 1678 C C . THR A 1 219 ? 12.551 6.227 -17.864 1.00 97.00 219 THR A C 1
ATOM 1680 O O . THR A 1 219 ? 12.639 6.772 -18.963 1.00 97.00 219 THR A O 1
ATOM 1683 N N . ALA A 1 220 ? 11.596 5.334 -17.595 1.00 97.38 220 ALA A N 1
ATOM 1684 C CA . ALA A 1 220 ? 10.572 4.949 -18.559 1.00 97.38 220 ALA A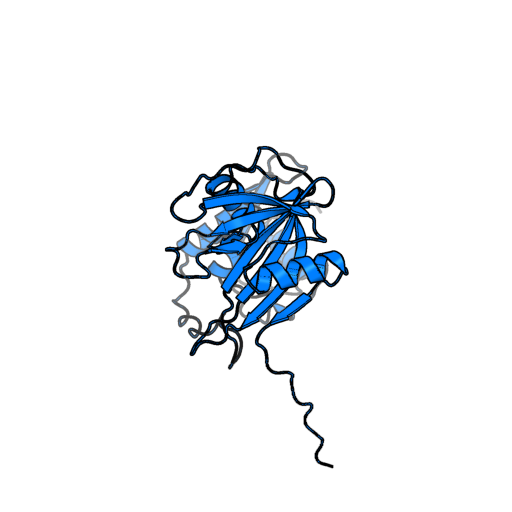 CA 1
ATOM 1685 C C . ALA A 1 220 ? 9.366 4.310 -17.870 1.00 97.38 220 ALA A C 1
ATOM 1687 O O . ALA A 1 220 ? 9.547 3.493 -16.976 1.00 97.38 220 ALA A O 1
ATOM 1688 N N . TRP A 1 221 ? 8.163 4.580 -18.376 1.00 98.19 221 TRP A N 1
ATOM 1689 C CA . TRP A 1 221 ? 6.951 3.804 -18.101 1.00 98.19 221 TRP A CA 1
ATOM 1690 C C . TRP A 1 221 ? 6.563 3.011 -19.352 1.00 98.19 221 TRP A C 1
ATOM 1692 O O . TRP A 1 221 ? 6.476 3.579 -20.441 1.00 98.19 221 TRP A O 1
ATOM 1702 N N . GLN A 1 222 ? 6.349 1.698 -19.232 1.00 98.06 222 GLN A N 1
ATOM 1703 C CA . GLN A 1 222 ? 5.986 0.838 -20.365 1.00 98.06 222 GLN A CA 1
ATOM 1704 C C . GLN A 1 222 ? 4.956 -0.229 -19.993 1.00 98.06 222 GLN A C 1
ATOM 1706 O O . GLN A 1 222 ? 4.965 -0.782 -18.895 1.00 98.06 222 GLN A O 1
ATOM 1711 N N . TRP A 1 223 ? 4.084 -0.543 -20.953 1.00 98.25 223 TRP A N 1
ATOM 1712 C CA . TRP A 1 223 ? 3.097 -1.614 -20.844 1.00 98.25 223 TRP A CA 1
ATOM 1713 C C . TRP A 1 223 ? 3.685 -2.936 -21.337 1.00 98.25 223 TRP A C 1
ATOM 1715 O O . TRP A 1 223 ? 3.946 -3.097 -22.530 1.00 98.25 223 TRP A O 1
ATOM 1725 N N . TRP A 1 224 ? 3.827 -3.901 -20.435 1.00 98.44 224 TRP A N 1
ATOM 1726 C CA . TRP A 1 224 ? 4.412 -5.210 -20.712 1.00 98.44 224 TRP A CA 1
ATOM 1727 C C . TRP A 1 224 ? 3.361 -6.318 -20.696 1.00 98.44 224 TRP A C 1
ATOM 1729 O O . TRP A 1 224 ? 2.564 -6.367 -19.758 1.00 98.44 224 TRP A O 1
ATOM 1739 N N . PRO A 1 225 ? 3.347 -7.233 -21.683 1.00 98.12 225 PRO A N 1
ATOM 1740 C CA . PRO A 1 225 ? 2.495 -8.419 -21.634 1.00 98.12 225 PRO A CA 1
ATOM 1741 C C . PRO A 1 225 ? 2.738 -9.235 -20.360 1.00 98.12 225 PRO A C 1
ATOM 1743 O O . PRO A 1 225 ? 3.884 -9.498 -19.992 1.00 98.12 225 PRO A O 1
ATOM 1746 N N . LEU A 1 226 ? 1.663 -9.660 -19.689 1.00 96.12 226 LEU A N 1
ATOM 1747 C CA . LEU A 1 226 ? 1.746 -10.433 -18.441 1.00 96.12 226 LEU A CA 1
ATOM 1748 C C . LEU A 1 226 ? 2.416 -11.811 -18.609 1.00 96.12 226 LEU A C 1
ATOM 1750 O O . LEU A 1 226 ? 2.857 -12.414 -17.626 1.00 96.12 226 LEU A O 1
ATOM 1754 N N . ASP A 1 227 ? 2.483 -12.318 -19.838 1.00 95.38 227 ASP A N 1
ATOM 1755 C CA . ASP A 1 227 ? 3.154 -13.554 -20.248 1.00 95.38 227 ASP A CA 1
ATOM 1756 C C . ASP A 1 227 ? 4.589 -13.341 -20.766 1.00 95.38 227 ASP A C 1
ATOM 1758 O O . ASP A 1 227 ? 5.323 -14.314 -20.923 1.00 95.38 227 ASP A O 1
ATOM 1762 N N . SER A 1 228 ? 5.016 -12.089 -20.963 1.00 96.75 228 SER A N 1
ATOM 1763 C CA . SER A 1 228 ? 6.340 -11.717 -21.473 1.00 96.75 228 SER A CA 1
ATOM 1764 C C . SER A 1 228 ? 6.879 -10.471 -20.757 1.00 96.75 228 SER A C 1
ATOM 1766 O O . SER A 1 228 ? 7.222 -9.463 -21.381 1.00 96.75 228 SER A O 1
ATOM 1768 N N . LEU A 1 229 ? 6.938 -10.550 -19.425 1.00 97.69 229 LEU A N 1
ATOM 1769 C CA . LEU A 1 229 ? 7.469 -9.495 -18.559 1.00 97.69 229 LEU A CA 1
ATOM 1770 C C . LEU A 1 229 ? 8.967 -9.238 -18.816 1.00 97.69 229 LEU A C 1
ATOM 1772 O O . LEU A 1 229 ? 9.700 -10.173 -19.152 1.00 97.69 229 LEU A O 1
ATOM 1776 N N . PRO A 1 230 ? 9.450 -8.004 -18.596 1.00 97.12 230 PRO A N 1
ATOM 1777 C CA . PRO A 1 230 ? 10.835 -7.641 -18.856 1.00 97.12 230 PRO A CA 1
ATOM 1778 C C . PRO A 1 230 ? 11.799 -8.233 -17.814 1.00 97.12 230 PRO A C 1
ATOM 1780 O O . PRO A 1 230 ? 11.417 -8.841 -16.805 1.00 97.12 230 PRO A O 1
ATOM 1783 N N . GLY A 1 231 ? 13.094 -8.033 -18.048 1.00 92.56 231 GLY A N 1
ATOM 1784 C CA . GLY A 1 231 ? 14.151 -8.295 -17.078 1.00 92.56 231 GLY A CA 1
ATOM 1785 C C . GLY A 1 231 ? 15.289 -7.278 -17.225 1.00 92.56 231 GLY A C 1
ATOM 1786 O O . GLY A 1 231 ? 15.534 -6.837 -18.349 1.00 92.56 231 GLY A O 1
ATOM 1787 N N . PRO A 1 232 ? 15.983 -6.916 -16.128 1.00 96.69 232 PRO A N 1
ATOM 1788 C CA . PRO A 1 232 ? 15.758 -7.361 -14.744 1.00 96.69 232 PRO A CA 1
ATOM 1789 C C . PRO A 1 232 ? 14.527 -6.696 -14.089 1.00 96.69 232 PRO A C 1
ATOM 1791 O O . PRO A 1 232 ? 14.058 -5.660 -14.548 1.00 96.69 232 PRO A O 1
ATOM 1794 N N . MET A 1 233 ? 13.960 -7.315 -13.046 1.00 97.19 233 MET A N 1
ATOM 1795 C CA . MET A 1 233 ? 12.799 -6.784 -12.308 1.00 97.19 233 MET A CA 1
ATOM 1796 C C . MET A 1 233 ? 12.995 -6.927 -10.811 1.00 97.19 233 MET A C 1
ATOM 1798 O O . MET A 1 233 ? 13.462 -7.979 -10.364 1.00 97.19 233 MET A O 1
ATOM 1802 N N . VAL A 1 234 ? 12.431 -5.971 -10.073 1.00 96.56 234 VAL A N 1
ATOM 1803 C CA . VAL A 1 234 ? 12.386 -6.013 -8.616 1.00 96.56 234 VAL A CA 1
ATOM 1804 C C . VAL A 1 234 ? 11.683 -7.286 -8.153 1.00 96.56 234 VAL A C 1
ATOM 1806 O O . VAL A 1 234 ? 10.548 -7.585 -8.545 1.00 96.56 234 VAL A O 1
ATOM 1809 N N . ARG A 1 235 ? 12.362 -8.049 -7.293 1.00 95.25 235 ARG A N 1
ATOM 1810 C CA . ARG A 1 235 ? 11.958 -9.401 -6.877 1.00 95.25 235 ARG A CA 1
ATOM 1811 C C . ARG A 1 235 ? 10.516 -9.475 -6.372 1.00 95.25 235 ARG A C 1
ATOM 1813 O O . ARG A 1 235 ? 9.761 -10.342 -6.815 1.00 95.25 235 ARG A O 1
ATOM 1820 N N . TYR A 1 236 ? 10.119 -8.569 -5.477 1.00 95.94 236 TYR A N 1
ATOM 1821 C CA . TYR A 1 236 ? 8.762 -8.559 -4.925 1.00 95.94 236 TYR A CA 1
ATOM 1822 C C . TYR A 1 236 ? 7.705 -8.157 -5.969 1.00 95.94 236 TYR A C 1
ATOM 1824 O O . TYR A 1 236 ? 6.596 -8.678 -5.921 1.00 95.94 236 TYR A O 1
ATOM 1832 N N . THR A 1 237 ? 8.046 -7.318 -6.959 1.00 97.75 237 THR A N 1
ATOM 1833 C CA . THR A 1 237 ? 7.141 -6.984 -8.078 1.00 97.75 237 THR A CA 1
ATOM 1834 C C . THR A 1 237 ? 6.885 -8.225 -8.928 1.00 97.75 237 THR A C 1
ATOM 1836 O O . THR A 1 237 ? 5.740 -8.554 -9.233 1.00 97.75 237 THR A O 1
ATOM 1839 N N . ARG A 1 238 ? 7.946 -8.969 -9.272 1.00 97.44 238 ARG A N 1
ATOM 1840 C CA . ARG A 1 238 ? 7.827 -10.220 -10.033 1.00 97.44 238 ARG A CA 1
ATOM 1841 C C . ARG A 1 238 ? 6.971 -11.253 -9.295 1.00 97.44 238 ARG A C 1
ATOM 1843 O O . ARG A 1 238 ? 6.112 -11.878 -9.915 1.00 97.44 238 ARG A O 1
ATOM 1850 N N . ALA A 1 239 ? 7.192 -11.417 -7.990 1.00 97.50 239 ALA A N 1
ATOM 1851 C CA . ALA A 1 239 ? 6.416 -12.330 -7.153 1.00 97.50 239 ALA A CA 1
ATOM 1852 C C . ALA A 1 239 ? 4.935 -11.930 -7.083 1.00 97.50 239 ALA A C 1
ATOM 1854 O O . ALA A 1 239 ? 4.067 -12.779 -7.282 1.00 97.50 239 ALA A O 1
ATOM 1855 N N . ALA A 1 240 ? 4.648 -10.641 -6.887 1.00 98.25 240 ALA A N 1
ATOM 1856 C CA . ALA A 1 240 ? 3.282 -10.145 -6.830 1.00 98.25 240 ALA A CA 1
ATOM 1857 C C . ALA A 1 240 ? 2.530 -10.360 -8.144 1.00 98.25 240 ALA A C 1
ATOM 1859 O O . ALA A 1 240 ? 1.422 -10.882 -8.123 1.00 98.25 240 ALA A O 1
ATOM 1860 N N . ILE A 1 241 ? 3.135 -10.050 -9.296 1.00 98.06 241 ILE A N 1
ATOM 1861 C CA . ILE A 1 241 ? 2.487 -10.282 -10.597 1.00 98.06 241 ILE A CA 1
ATOM 1862 C C . ILE A 1 241 ? 2.209 -11.776 -10.809 1.00 98.06 241 ILE A C 1
ATOM 1864 O O . ILE A 1 241 ? 1.125 -12.136 -11.266 1.00 98.06 241 ILE A O 1
ATOM 1868 N N . ALA A 1 242 ? 3.144 -12.658 -10.444 1.00 97.62 242 ALA A N 1
ATOM 1869 C CA . ALA A 1 242 ? 2.918 -14.099 -10.516 1.00 97.62 242 ALA A CA 1
ATOM 1870 C C . ALA A 1 242 ? 1.742 -14.537 -9.624 1.00 97.62 242 ALA A C 1
ATOM 1872 O O . ALA A 1 242 ? 0.849 -15.232 -10.104 1.00 97.62 242 ALA A O 1
ATOM 1873 N N . GLY A 1 243 ? 1.700 -14.076 -8.370 1.00 97.75 243 GLY A N 1
ATOM 1874 C CA . GLY A 1 243 ? 0.619 -14.380 -7.432 1.00 97.75 243 GLY A CA 1
ATOM 1875 C C . GLY A 1 243 ? -0.739 -13.846 -7.887 1.00 97.75 243 GLY A C 1
ATOM 1876 O O . GLY A 1 243 ? -1.721 -14.585 -7.881 1.00 97.75 243 GLY A O 1
ATOM 1877 N N . ILE A 1 244 ? -0.792 -12.605 -8.377 1.00 97.50 244 ILE A N 1
ATOM 1878 C CA . ILE A 1 244 ? -2.002 -11.992 -8.944 1.00 97.50 244 ILE A CA 1
ATOM 1879 C C . ILE A 1 244 ? -2.539 -12.837 -10.105 1.00 97.50 244 ILE A C 1
ATOM 1881 O O . ILE A 1 244 ? -3.742 -13.084 -10.176 1.00 97.50 244 ILE A O 1
ATOM 1885 N N . ARG A 1 245 ? -1.662 -13.317 -10.997 1.00 96.25 245 ARG A N 1
ATOM 1886 C CA . ARG A 1 245 ? -2.056 -14.154 -12.143 1.00 96.25 245 ARG A CA 1
ATOM 1887 C C . ARG A 1 245 ? -2.604 -15.519 -11.733 1.00 96.25 245 ARG A C 1
ATOM 1889 O O . ARG A 1 245 ? -3.431 -16.068 -12.455 1.00 96.25 245 ARG A O 1
ATOM 1896 N N . THR A 1 246 ? -2.152 -16.072 -10.609 1.00 96.31 246 THR A N 1
ATOM 1897 C CA . THR A 1 246 ? -2.625 -17.369 -10.098 1.00 96.31 246 THR A CA 1
ATOM 1898 C C . THR A 1 246 ? -3.753 -17.245 -9.074 1.00 96.31 246 THR A C 1
ATOM 1900 O O . THR A 1 246 ? -4.223 -18.265 -8.577 1.00 96.31 246 THR A O 1
ATOM 1903 N N . GLY A 1 247 ? -4.191 -16.027 -8.740 1.00 95.62 247 GLY A N 1
ATOM 1904 C CA . GLY A 1 247 ? -5.191 -15.787 -7.695 1.00 95.62 247 GLY A CA 1
ATOM 1905 C C . GLY A 1 247 ? -4.672 -16.021 -6.271 1.00 95.62 247 GLY A C 1
ATOM 1906 O O . GLY A 1 247 ? -5.462 -16.159 -5.340 1.00 95.62 247 GLY A O 1
ATOM 1907 N N . THR A 1 248 ? -3.353 -16.073 -6.083 1.00 96.62 248 THR A N 1
ATOM 1908 C CA . THR A 1 248 ? -2.727 -16.173 -4.763 1.00 96.62 248 THR A CA 1
ATOM 1909 C C . THR A 1 248 ? -2.696 -14.788 -4.133 1.00 96.62 248 THR A C 1
ATOM 1911 O O . THR A 1 248 ? -2.167 -13.860 -4.735 1.00 96.62 248 THR A O 1
ATOM 1914 N N . ALA A 1 249 ? -3.217 -14.633 -2.916 1.00 96.94 249 ALA A N 1
ATOM 1915 C CA . ALA A 1 249 ? -3.280 -13.331 -2.246 1.00 96.94 249 ALA A CA 1
ATOM 1916 C C . ALA A 1 249 ? -1.991 -12.947 -1.492 1.00 96.94 249 ALA A C 1
ATOM 1918 O O . ALA A 1 249 ? -1.808 -11.776 -1.170 1.00 96.94 249 ALA A O 1
ATOM 1919 N N . TYR A 1 250 ? -1.111 -13.907 -1.191 1.00 98.06 250 TYR A N 1
ATOM 1920 C CA . TYR A 1 250 ? 0.017 -13.707 -0.279 1.00 98.06 250 TYR A CA 1
ATOM 1921 C C . TYR A 1 250 ? 1.271 -14.475 -0.707 1.00 98.06 250 TYR A C 1
ATOM 1923 O O . TYR A 1 250 ? 1.176 -15.647 -1.075 1.00 98.06 250 TYR A O 1
ATOM 1931 N N . THR A 1 251 ? 2.434 -13.826 -0.622 1.00 97.00 251 THR A N 1
ATOM 1932 C CA . THR A 1 251 ? 3.747 -14.436 -0.883 1.00 97.00 251 THR A CA 1
ATOM 1933 C C . THR A 1 251 ? 4.762 -14.039 0.187 1.00 97.00 251 THR A C 1
ATOM 1935 O O . THR A 1 251 ? 4.866 -12.868 0.545 1.00 97.00 251 THR A O 1
ATOM 1938 N N . GLU A 1 252 ? 5.574 -14.996 0.630 1.00 96.25 252 GLU A N 1
ATOM 1939 C CA . GLU A 1 252 ? 6.715 -14.769 1.521 1.00 96.25 252 GLU A CA 1
ATOM 1940 C C . GLU A 1 252 ? 8.024 -14.824 0.741 1.00 96.25 252 GLU A C 1
ATOM 1942 O O . GLU A 1 252 ? 8.259 -15.748 -0.040 1.00 96.25 252 GLU A O 1
ATOM 1947 N N . LEU A 1 253 ? 8.900 -13.845 0.961 1.00 94.44 253 LEU A N 1
ATOM 1948 C CA . LEU A 1 253 ? 10.221 -13.786 0.346 1.00 94.44 253 LEU A CA 1
ATOM 1949 C C . LEU A 1 253 ? 11.293 -13.537 1.405 1.00 94.44 253 LEU A C 1
ATOM 1951 O O . LEU A 1 253 ? 11.185 -12.597 2.181 1.00 94.44 253 LEU A O 1
ATOM 1955 N N . GLY A 1 254 ? 12.348 -14.357 1.394 1.00 90.94 254 GLY A N 1
ATOM 1956 C CA . GLY A 1 254 ? 13.512 -14.189 2.279 1.00 90.94 254 GLY A CA 1
ATOM 1957 C C . GLY A 1 254 ? 13.340 -14.750 3.692 1.00 90.94 254 GLY A C 1
ATOM 1958 O O . GLY A 1 254 ? 14.292 -14.769 4.462 1.00 90.94 254 GLY A O 1
ATOM 1959 N N . TRP A 1 255 ? 12.163 -15.286 4.011 1.00 88.81 255 TRP A N 1
ATOM 1960 C CA . TRP A 1 255 ? 11.911 -15.994 5.260 1.00 88.81 255 TRP A CA 1
ATOM 1961 C C . TRP A 1 255 ? 12.399 -17.442 5.172 1.00 88.81 255 TRP A C 1
ATOM 1963 O O . TRP A 1 255 ? 12.102 -18.157 4.212 1.00 88.81 255 TRP A O 1
ATOM 1973 N N . THR A 1 256 ? 13.139 -17.892 6.184 1.00 75.81 256 THR A N 1
ATOM 1974 C CA . THR A 1 256 ? 13.486 -19.310 6.325 1.00 75.81 256 THR A CA 1
ATOM 1975 C C . THR A 1 256 ? 12.212 -20.093 6.649 1.00 75.81 256 THR A C 1
ATOM 1977 O O . THR A 1 256 ? 11.495 -19.696 7.571 1.00 75.81 256 THR A O 1
ATOM 1980 N N . PRO A 1 257 ? 11.915 -21.211 5.959 1.00 59.25 257 PRO A N 1
ATOM 1981 C CA . PRO A 1 257 ? 10.782 -22.052 6.318 1.00 59.25 257 PRO A CA 1
ATOM 1982 C C . PRO A 1 257 ? 10.904 -22.471 7.781 1.00 59.25 257 PRO A C 1
ATOM 1984 O O . PRO A 1 257 ? 11.962 -22.950 8.200 1.00 59.25 257 PRO A O 1
ATOM 1987 N N . ALA A 1 258 ? 9.834 -22.308 8.559 1.00 55.00 258 ALA A N 1
ATOM 1988 C CA . ALA A 1 258 ? 9.798 -22.841 9.910 1.00 55.00 258 ALA A CA 1
ATOM 1989 C C . ALA A 1 258 ? 10.035 -24.356 9.834 1.00 55.00 258 ALA A C 1
ATOM 1991 O O . ALA A 1 258 ? 9.214 -25.095 9.289 1.00 55.00 258 ALA A O 1
ATOM 1992 N N . VAL A 1 259 ? 11.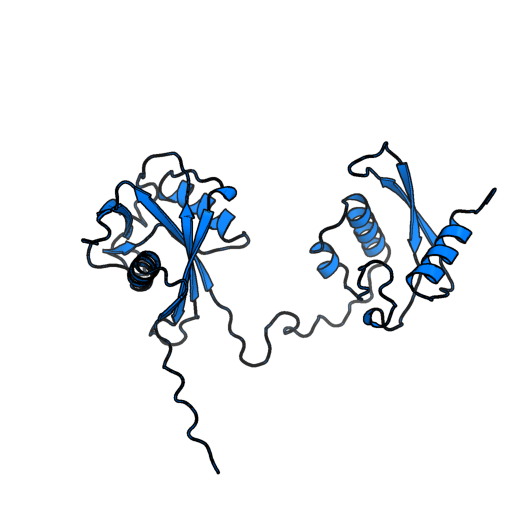171 -24.831 10.352 1.00 46.69 259 VAL A N 1
ATOM 1993 C CA . VAL A 1 259 ? 11.378 -26.267 10.547 1.00 46.69 259 VAL A CA 1
ATOM 1994 C C . VAL A 1 259 ? 10.365 -26.687 11.612 1.00 46.69 259 VAL A C 1
ATOM 1996 O O . VAL A 1 259 ? 10.441 -26.171 12.730 1.00 46.69 259 VAL A O 1
ATOM 1999 N N . PRO A 1 260 ? 9.396 -27.574 11.315 1.00 44.75 260 PRO A N 1
ATOM 2000 C CA . PRO A 1 260 ? 8.487 -28.045 12.343 1.00 44.75 260 PRO A CA 1
ATOM 2001 C C . PRO A 1 260 ? 9.325 -28.714 13.428 1.00 44.75 260 PRO A C 1
ATOM 2003 O O . PRO A 1 260 ? 10.110 -29.621 13.142 1.00 44.75 260 PRO A O 1
ATOM 2006 N N . ALA A 1 261 ? 9.191 -28.237 14.667 1.00 47.03 261 ALA A N 1
ATOM 2007 C CA . ALA A 1 261 ? 9.857 -28.829 15.814 1.00 47.03 261 ALA A CA 1
ATOM 2008 C C . ALA A 1 261 ? 9.455 -30.307 15.889 1.00 47.03 261 ALA A C 1
ATOM 2010 O O . ALA A 1 261 ? 8.335 -30.649 16.266 1.00 47.03 261 ALA A O 1
ATOM 2011 N N . THR A 1 262 ? 10.358 -31.197 15.480 1.00 46.72 262 THR A N 1
ATOM 2012 C CA . THR A 1 262 ? 10.187 -32.636 15.654 1.00 46.72 262 THR A CA 1
ATOM 2013 C C . THR A 1 262 ? 10.040 -32.895 17.146 1.00 46.72 262 THR A C 1
ATOM 2015 O O . THR A 1 262 ? 10.949 -32.597 17.924 1.00 46.72 262 THR A O 1
ATOM 2018 N N . GLY A 1 263 ? 8.857 -33.375 17.529 1.00 45.78 263 GLY A N 1
ATOM 2019 C CA . GLY A 1 263 ? 8.426 -33.494 18.912 1.00 45.78 263 GLY A CA 1
ATOM 2020 C C . GLY A 1 263 ? 9.400 -34.267 19.794 1.00 45.78 263 GLY A C 1
ATOM 2021 O O . GLY A 1 263 ? 9.993 -35.267 19.385 1.00 45.78 263 GLY A O 1
ATOM 2022 N N . ARG A 1 264 ? 9.509 -33.827 21.048 1.00 40.84 264 ARG A N 1
ATOM 2023 C CA . ARG A 1 264 ? 9.951 -34.703 22.130 1.00 40.84 264 ARG A CA 1
ATOM 2024 C C . ARG A 1 264 ? 8.717 -35.402 22.695 1.00 40.84 264 ARG A C 1
ATOM 2026 O O . ARG A 1 264 ? 7.789 -34.737 23.148 1.00 40.84 264 ARG A O 1
ATOM 2033 N N . ARG A 1 265 ? 8.714 -36.730 22.552 1.00 43.88 265 ARG A N 1
ATOM 2034 C CA . ARG A 1 265 ? 7.898 -37.655 23.346 1.00 43.88 265 ARG A CA 1
ATOM 2035 C C . ARG A 1 265 ? 8.310 -37.594 24.810 1.00 43.88 265 ARG A C 1
ATOM 2037 O O . ARG A 1 265 ? 9.499 -37.279 25.053 1.00 43.88 265 ARG A O 1
#

pLDDT: mean 86.04, std 14.94, range [40.84, 98.75]

Solvent-accessible surface area (backbone atoms only — not comparable to full-atom values): 15848 Å² total; per-residue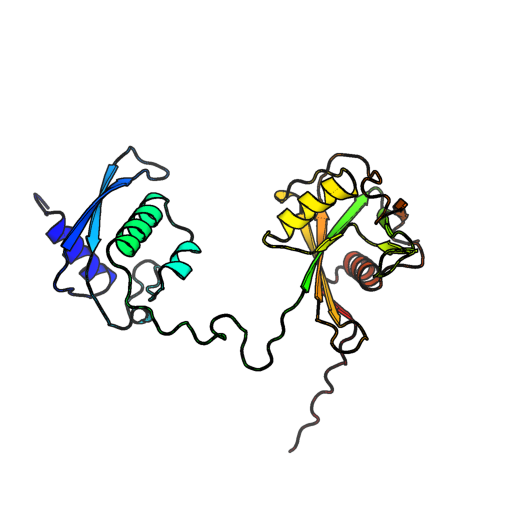 (Å²): 127,93,80,77,46,75,69,56,47,54,55,48,53,44,30,74,53,48,68,45,85,76,68,72,70,37,86,69,50,76,42,74,44,73,56,101,88,52,74,82,41,80,45,80,41,70,44,66,73,85,86,74,67,42,75,74,45,58,64,81,82,83,56,84,50,69,87,71,57,72,76,60,53,72,75,52,94,71,60,70,57,60,55,53,50,54,53,51,50,40,73,77,50,68,70,76,81,65,75,72,68,61,94,52,78,84,48,63,64,97,86,61,74,77,62,50,49,32,23,30,46,47,48,76,57,96,70,17,32,51,33,32,32,28,18,68,86,36,94,73,65,38,60,18,34,30,49,51,64,42,72,47,68,103,54,53,56,55,56,36,39,36,50,40,36,37,60,47,23,49,29,47,51,56,65,88,34,51,41,82,52,27,36,38,44,36,34,61,97,52,93,87,49,65,36,31,41,40,39,30,24,34,54,79,54,70,44,70,68,78,41,73,62,41,64,78,55,28,69,42,66,47,78,33,41,74,91,61,63,80,80,57,52,40,65,68,48,56,50,43,55,53,27,47,76,70,70,38,54,70,47,80,40,73,70,78,78,82,72,78,78,79,77,83,130

Mean predicted aligned error: 15.86 Å

Nearest PDB structures (foldseek):
  4dyw-assembly1_A  TM=9.282E-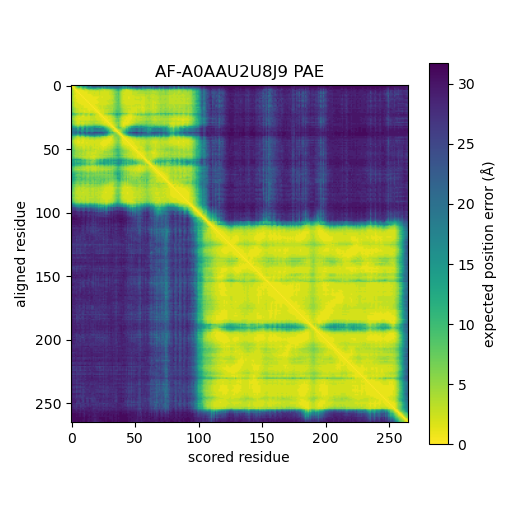01  e=1.057E-12  Burkholderia pseudomallei 1710b
  5wy6-assembly1_A  TM=7.957E-01  e=2.563E-09  Arabidopsis thaliana
  5gp0-assembly1_I  TM=7.958E-01  e=2.272E-09  Arabidopsis thaliana
  6dt3-assembly1_A  TM=6.711E-01  e=6.261E-07  Klebsiella pneumoniae subsp. pneumoniae NTUH-K2044
  3n77-assembly1_A  TM=6.954E-01  e=1.459E-06  Salmonella enterica subsp. enterica serovar Typhimurium

Foldseek 3Di:
DPDQDPVNVVQVVCCVQFVDRFDPWAFDDKDWDDDPPDDIDIDTDIDGDDDDQQQPTDHPPVDGGDDDDLVRVVVDDDGPRVNVSSVVVCVVPPDDPDPPDPPCPPPDPDPGADAWEKAFEWEDDPQWTKWFQWDQPDPPPHRAIATQMDTDDPDDSLVRSQVSCCQAFNKHADSVQWDFQAWEFEADPDDPGGIYIYTYTYGPDIDDGGDGNPCNTTPDMDIGRLVGDDPDHDPVRVVRSVCSVVSHHYYYYPDDPPPPPPDDD

Sequence (265 aa):
MPGETLDEAIAREILEETGLVLSGITRYRTVQAHGPNRTEGTIQVYTAKWDGAAHQLPVTEGIMFAWLDVATMEQLSMCGWAHAVLKAHHAEHPAPSLPEPPDDAGQGGPGAVRNVIGAHLFLERDGRTLLGLRHPDVTFAGGEWHALAGHVERDSVRACLVREACEEAGIVVDPADLALVHTVHLLDDHENAEPRIQLFFRASQWSGEPEVREPDKCTAWQWWPLDSLPGPMVRYTRAAIAGIRTGTAYTELGWTPAVPATGRR